Protein AF-T0L8B7-F1 (afdb_monomer_lite)

Sequence (339 aa):
MFRIKNLILMTSLSILINQSGLSQQNGLTEADLTSANMVYLDEIDEIYKAGKFEEAVEKCHILIKEHPNQEVYTLEWNSTLGMEALQRLFSMFRREIRISDQLENKAVQDQFINNIEQVLNETKAAILVVVATLEMGKIRLGQGNLQQAEKKFREIVENFPNASIPGWKDITCYSCDALDYLTEDFLIGGWSYDSAKTYLSQLVNNTSDTLLKHYAKFCLAQLLDYGPSSLEEVIQKYHEVKEFWFFSPKHNNWLTGREAVNRVLELEILFYRKEVKAKIRPQVSVVYTYPGKRPSFDFRQGESISILYSNKGKDGLVWFKAKGKDGKIGWILATDVEK

Foldseek 3Di:
DPPPVVPVLCVLVCVLVVVVDDDDDDDDDLVRLQVVLVVLLVVLVVCVVVVNLVVSLVSLLCCCQVWVADWHPDDPDIDTSNVSSLVVLVVSLVVVCVVVVNLQVPVSLVVSLVSLVVSLVRHPRPVSLLVSLLVNLVSCLSNLVNVSSLVSLVCCCVVPVSQCDFAADDPPDTTNVSVCCLQVVCFQSEHDLVVSLVVLVCCLVPDPDPQSNLVSLVSNLVSQVQAFHDLVVSLVSLVVRDWHWHQDVVVNGIDTNVVSVVVSVVSVVLQPDDWDKWFFAQVDQDQDDQNRHGRNDGDDHRFIWTFSDWDQGPVRFIWTFIATPVRTTGIDGPVRIGD

Structure (mmCIF, N/CA/C/O backbone):
data_AF-T0L8B7-F1
#
_entry.id   AF-T0L8B7-F1
#
loop_
_atom_site.group_PDB
_atom_site.id
_atom_site.type_symbol
_atom_site.label_atom_id
_atom_site.label_alt_id
_atom_site.label_comp_id
_atom_site.label_asym_id
_atom_site.label_entity_id
_atom_site.label_seq_id
_atom_site.pdbx_PDB_ins_code
_atom_site.Cartn_x
_atom_site.Cartn_y
_atom_site.Cartn_z
_atom_site.occupancy
_atom_site.B_iso_or_equiv
_atom_site.auth_seq_id
_atom_site.auth_comp_id
_atom_site.auth_asym_id
_atom_site.auth_atom_id
_atom_site.pdbx_PDB_model_num
ATOM 1 N N . MET A 1 1 ? -14.817 25.863 -18.098 1.00 28.67 1 MET A N 1
ATOM 2 C CA . MET A 1 1 ? -14.715 25.652 -16.634 1.00 28.67 1 MET A CA 1
ATOM 3 C C . MET A 1 1 ? -13.904 24.377 -16.314 1.00 28.67 1 MET A C 1
ATOM 5 O O . MET A 1 1 ? -14.327 23.573 -15.503 1.00 28.67 1 MET A O 1
ATOM 9 N N . PHE A 1 2 ? -12.735 24.183 -16.951 1.00 25.50 2 PHE A N 1
ATOM 10 C CA . PHE A 1 2 ? -11.950 22.926 -16.903 1.00 25.50 2 PHE A CA 1
ATOM 11 C C . PHE A 1 2 ? -10.471 23.117 -16.493 1.00 25.50 2 PHE A C 1
ATOM 13 O O . PHE A 1 2 ? -9.679 22.191 -16.589 1.00 25.50 2 PHE A O 1
ATOM 20 N N . ARG A 1 3 ? -10.070 24.310 -16.023 1.00 24.55 3 ARG A N 1
ATOM 21 C CA . ARG A 1 3 ? -8.646 24.664 -15.824 1.00 24.55 3 ARG A CA 1
ATOM 22 C C . ARG A 1 3 ? -8.100 24.539 -14.394 1.00 24.55 3 ARG A C 1
ATOM 24 O O . ARG A 1 3 ? -6.923 24.794 -14.196 1.00 24.55 3 ARG A O 1
ATOM 31 N N . ILE A 1 4 ? -8.902 24.131 -13.407 1.00 26.61 4 ILE A N 1
ATOM 32 C CA . ILE A 1 4 ? -8.462 24.113 -11.992 1.00 26.61 4 ILE A CA 1
ATOM 33 C C . ILE A 1 4 ? -8.129 22.694 -11.480 1.00 26.61 4 ILE A C 1
ATOM 35 O O . ILE A 1 4 ? -7.356 22.556 -10.541 1.00 26.61 4 ILE A O 1
ATOM 39 N N . LYS A 1 5 ? -8.602 21.618 -12.131 1.00 28.75 5 LYS A N 1
ATOM 40 C CA . LYS A 1 5 ? -8.338 20.236 -11.671 1.00 28.75 5 LYS A CA 1
ATOM 41 C C . LYS A 1 5 ? -6.951 19.678 -12.035 1.00 28.75 5 LYS A C 1
ATOM 43 O O . LYS A 1 5 ? -6.494 18.768 -11.358 1.00 28.75 5 LYS A O 1
ATOM 48 N N . ASN A 1 6 ? -6.254 20.259 -13.015 1.00 30.91 6 ASN A N 1
ATOM 49 C CA . ASN A 1 6 ? -4.902 19.819 -13.399 1.00 30.91 6 ASN A CA 1
ATOM 50 C C . ASN A 1 6 ? -3.777 20.504 -12.606 1.00 30.91 6 ASN A C 1
ATOM 52 O O . ASN A 1 6 ? -2.631 20.076 -12.686 1.00 30.91 6 ASN A O 1
ATOM 56 N N . LEU A 1 7 ? -4.081 21.546 -11.824 1.00 26.69 7 LEU A N 1
ATOM 57 C CA . LEU A 1 7 ? -3.048 22.335 -11.148 1.00 26.69 7 LEU A CA 1
ATOM 58 C C . LEU A 1 7 ? -2.417 21.589 -9.957 1.00 26.69 7 LEU A C 1
ATOM 60 O O . LEU A 1 7 ? -1.241 21.786 -9.680 1.00 26.69 7 LEU A O 1
ATOM 64 N N . ILE A 1 8 ? -3.171 20.697 -9.300 1.00 31.94 8 ILE A N 1
ATOM 65 C CA . ILE A 1 8 ? -2.692 19.933 -8.132 1.00 31.94 8 ILE A CA 1
ATOM 66 C C . ILE A 1 8 ? -1.898 18.682 -8.559 1.00 31.94 8 ILE A C 1
ATOM 68 O O . ILE A 1 8 ? -0.884 18.361 -7.944 1.00 31.94 8 ILE A O 1
ATOM 72 N N . LEU A 1 9 ? -2.289 18.024 -9.661 1.00 33.72 9 LEU A N 1
ATOM 73 C CA . LEU A 1 9 ? -1.506 16.927 -10.257 1.00 33.72 9 LEU A CA 1
ATOM 74 C C . LEU A 1 9 ? -0.137 17.413 -10.759 1.00 33.72 9 LEU A C 1
ATOM 76 O O . LEU A 1 9 ? 0.868 16.725 -10.601 1.00 33.72 9 LEU A O 1
ATOM 80 N N . MET A 1 10 ? -0.094 18.629 -11.311 1.00 31.36 10 MET A N 1
ATOM 81 C CA . MET A 1 10 ? 1.142 19.251 -11.778 1.00 31.36 10 MET A CA 1
ATOM 82 C C . MET A 1 10 ? 2.085 19.601 -10.630 1.00 31.36 10 MET A C 1
ATOM 84 O O . MET A 1 10 ? 3.289 19.500 -10.821 1.00 31.36 10 MET A O 1
ATOM 88 N N . THR A 1 11 ? 1.605 19.978 -9.441 1.00 35.12 11 THR A N 1
ATOM 89 C CA . THR A 1 11 ? 2.496 20.376 -8.335 1.00 35.12 11 THR A CA 1
ATOM 90 C C . THR A 1 11 ? 3.371 19.232 -7.818 1.00 35.12 11 THR A C 1
ATOM 92 O O . THR A 1 11 ? 4.551 19.454 -7.583 1.00 35.12 11 THR A O 1
ATOM 95 N N . SER A 1 12 ? 2.874 17.997 -7.724 1.00 37.97 12 SER A N 1
ATOM 96 C CA . SER A 1 12 ? 3.673 16.861 -7.228 1.00 37.97 12 SER A CA 1
ATOM 97 C C . SER A 1 12 ? 4.702 16.375 -8.258 1.00 37.97 12 SER A C 1
ATOM 99 O O . SER A 1 12 ? 5.854 16.117 -7.906 1.00 37.97 12 SER A O 1
ATOM 101 N N . LEU A 1 13 ? 4.308 16.327 -9.541 1.00 37.62 13 LEU A N 1
ATOM 102 C CA . LEU A 1 13 ? 5.191 15.998 -10.667 1.00 37.62 13 LEU A CA 1
ATOM 103 C C . LEU A 1 13 ? 6.262 17.081 -10.841 1.00 37.62 13 LEU A C 1
ATOM 105 O O . LEU A 1 13 ? 7.444 16.776 -10.911 1.00 37.62 13 LEU A O 1
ATOM 109 N N . SER A 1 14 ? 5.864 18.355 -10.833 1.00 39.00 14 SER A N 1
ATOM 110 C CA . SER A 1 14 ? 6.788 19.480 -10.996 1.00 39.00 14 SER A CA 1
ATOM 111 C C . SER A 1 14 ? 7.706 19.681 -9.797 1.00 39.00 14 SER A C 1
ATOM 113 O O . SER A 1 14 ? 8.811 20.151 -10.003 1.00 39.00 14 SER A O 1
ATOM 115 N N . ILE A 1 15 ? 7.344 19.298 -8.567 1.00 38.56 15 ILE A N 1
ATOM 116 C CA . ILE A 1 15 ? 8.274 19.352 -7.423 1.00 38.56 15 ILE A CA 1
ATOM 117 C C . ILE A 1 15 ? 9.373 18.280 -7.543 1.00 38.56 15 ILE A C 1
ATOM 119 O O . ILE A 1 15 ? 10.528 18.570 -7.235 1.00 38.56 15 ILE A O 1
ATOM 123 N N . LEU A 1 16 ? 9.055 17.080 -8.047 1.00 39.12 16 LEU A N 1
ATOM 124 C CA . LEU A 1 16 ? 10.042 16.024 -8.326 1.00 39.12 16 LEU A CA 1
ATOM 125 C C . LEU A 1 16 ? 10.856 16.295 -9.606 1.00 39.12 16 LEU A C 1
ATOM 127 O O . LEU A 1 16 ? 12.063 16.066 -9.625 1.00 39.12 16 LEU A O 1
ATOM 131 N N . ILE A 1 17 ? 10.230 16.848 -10.648 1.00 41.12 17 ILE A N 1
ATOM 132 C CA . ILE A 1 17 ? 10.874 17.202 -11.924 1.00 41.12 17 ILE A CA 1
ATOM 133 C C . ILE A 1 17 ? 11.731 18.475 -11.788 1.00 41.12 17 ILE A C 1
ATOM 135 O O . ILE A 1 17 ? 12.850 18.503 -12.304 1.00 41.12 17 ILE A O 1
ATOM 139 N N . ASN A 1 18 ? 11.302 19.497 -11.031 1.00 36.00 18 ASN A N 1
ATOM 140 C CA . ASN A 1 18 ? 12.066 20.746 -10.841 1.00 36.00 18 ASN A CA 1
ATOM 141 C C . ASN A 1 18 ? 13.362 20.563 -10.043 1.00 36.00 18 ASN A C 1
ATOM 143 O O . ASN A 1 18 ? 14.238 21.421 -10.125 1.00 36.00 18 ASN A O 1
ATOM 147 N N . GLN A 1 19 ? 13.538 19.457 -9.313 1.00 35.06 19 GLN A N 1
ATOM 148 C CA . GLN A 1 19 ? 14.839 19.123 -8.719 1.00 35.06 19 GLN A CA 1
ATOM 149 C C . GLN A 1 19 ? 15.861 18.613 -9.753 1.00 35.06 19 GLN A C 1
ATOM 151 O O . GLN A 1 19 ? 17.045 18.525 -9.439 1.00 35.06 19 GLN A O 1
ATOM 156 N N . SER A 1 20 ? 15.435 18.321 -10.988 1.00 39.38 20 SER A N 1
ATOM 157 C CA . SER A 1 20 ? 16.284 17.799 -12.073 1.00 39.38 20 SER A CA 1
ATOM 158 C C . SER A 1 20 ? 16.481 18.757 -13.256 1.00 39.38 20 SER A C 1
ATOM 160 O O . SER A 1 20 ? 17.057 18.361 -14.263 1.00 39.38 20 SER A O 1
ATOM 162 N N . GLY A 1 21 ? 16.037 20.010 -13.095 1.00 36.53 21 GLY A N 1
ATOM 163 C CA . GLY A 1 21 ? 16.271 21.177 -13.948 1.00 36.53 21 GLY A CA 1
ATOM 164 C C . GLY A 1 21 ? 16.646 20.914 -15.401 1.00 36.53 21 GLY A C 1
ATOM 165 O O . GLY A 1 21 ? 17.828 20.867 -15.696 1.00 36.53 21 GLY A O 1
ATOM 166 N N . LEU A 1 22 ? 15.670 20.882 -16.309 1.00 37.47 22 LEU A N 1
ATOM 167 C CA . LEU A 1 22 ? 15.900 21.039 -17.745 1.00 37.47 22 LEU A CA 1
ATOM 168 C C . LEU A 1 22 ? 14.626 21.586 -18.402 1.00 37.47 22 LEU A C 1
ATOM 170 O O . LEU A 1 22 ? 13.644 20.877 -18.577 1.00 37.47 22 LEU A O 1
ATOM 174 N N . SER A 1 23 ? 14.655 22.856 -18.797 1.00 35.38 23 SER A N 1
ATOM 175 C CA . SER A 1 23 ? 13.777 23.365 -19.848 1.00 35.38 23 SER A CA 1
ATOM 176 C C . SER A 1 23 ? 14.619 24.194 -20.801 1.00 35.38 23 SER A C 1
ATOM 178 O O . SER A 1 23 ? 15.418 25.009 -20.341 1.00 35.38 23 SER A O 1
ATOM 180 N N . GLN A 1 24 ? 14.338 24.024 -22.091 1.00 41.91 24 GLN A N 1
ATOM 181 C CA . GLN A 1 24 ? 14.907 24.688 -23.266 1.00 41.91 24 GLN A CA 1
ATOM 182 C C . GLN A 1 24 ? 16.075 23.952 -23.920 1.00 41.91 24 GLN A C 1
ATOM 184 O O . GLN A 1 24 ? 17.232 24.168 -23.578 1.00 41.91 24 GLN A O 1
ATOM 189 N N . GLN A 1 25 ? 15.765 23.207 -24.983 1.00 36.03 25 GLN A N 1
ATOM 190 C CA . GLN A 1 25 ? 16.606 23.227 -26.175 1.00 36.03 25 GLN A CA 1
ATOM 191 C C . GLN A 1 25 ? 15.788 22.976 -27.450 1.00 36.03 25 GLN A C 1
ATOM 193 O O . GLN A 1 25 ? 15.024 22.024 -27.541 1.00 36.03 25 GLN A O 1
ATOM 198 N N . ASN A 1 26 ? 16.033 23.854 -28.427 1.00 38.00 26 ASN A N 1
ATOM 199 C CA . ASN A 1 26 ? 15.869 23.673 -29.870 1.00 38.00 26 ASN A CA 1
ATOM 200 C C . ASN A 1 26 ? 14.450 23.479 -30.413 1.00 38.00 26 ASN A C 1
ATOM 202 O O . ASN A 1 26 ? 14.075 22.347 -30.655 1.00 38.00 26 ASN A O 1
ATOM 206 N N . GLY A 1 27 ? 13.741 24.585 -30.698 1.00 39.81 27 GLY A N 1
ATOM 207 C CA . GLY A 1 27 ? 12.888 24.848 -31.886 1.00 39.81 27 GLY A CA 1
ATOM 208 C C . GLY A 1 27 ? 11.942 23.785 -32.484 1.00 39.81 27 GLY A C 1
ATOM 209 O O . GLY A 1 27 ? 11.357 24.054 -33.529 1.00 39.81 27 GLY A O 1
ATOM 210 N N . LEU A 1 28 ? 11.800 22.615 -31.877 1.00 47.38 28 LEU A N 1
ATOM 211 C CA . LEU A 1 28 ? 10.967 21.491 -32.276 1.00 47.38 28 LEU A CA 1
ATOM 212 C C . LEU A 1 28 ? 9.604 21.645 -31.612 1.00 47.38 28 LEU A C 1
ATOM 214 O O . LEU A 1 28 ? 9.505 22.122 -30.478 1.00 47.38 28 LEU A O 1
ATOM 218 N N . THR A 1 29 ? 8.544 21.256 -32.315 1.00 54.16 29 THR A N 1
ATOM 219 C CA . THR A 1 29 ? 7.206 21.258 -31.722 1.00 54.16 29 THR A CA 1
ATOM 220 C C . THR A 1 29 ? 7.051 20.061 -30.776 1.00 54.16 29 THR A C 1
ATOM 222 O O . THR A 1 29 ? 7.728 19.044 -30.927 1.00 54.16 29 THR A O 1
ATOM 225 N N . GLU A 1 30 ? 6.143 20.145 -29.798 1.00 54.12 30 GLU A N 1
ATOM 226 C CA . GLU A 1 30 ? 5.822 19.023 -28.890 1.00 54.12 30 GLU A CA 1
ATOM 227 C C . GLU A 1 30 ? 5.446 17.739 -29.663 1.00 54.12 30 GLU A C 1
ATOM 229 O O . GLU A 1 30 ? 5.772 16.629 -29.238 1.00 54.12 30 GLU A O 1
ATOM 234 N N . ALA A 1 31 ? 4.829 17.879 -30.842 1.00 55.06 31 ALA A N 1
ATOM 235 C CA . ALA A 1 31 ? 4.475 16.768 -31.726 1.00 55.06 31 ALA A CA 1
ATOM 236 C C . ALA A 1 31 ? 5.700 16.086 -32.371 1.00 55.06 31 ALA A C 1
ATOM 238 O O . ALA A 1 31 ? 5.694 14.864 -32.554 1.00 55.06 31 ALA A O 1
ATOM 239 N N . ASP A 1 32 ? 6.760 16.846 -32.665 1.00 54.72 32 ASP A N 1
ATOM 240 C CA . ASP A 1 32 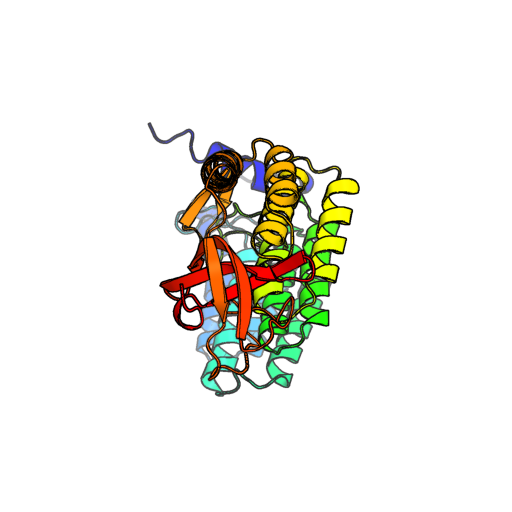? 8.003 16.323 -33.248 1.00 54.72 32 ASP A CA 1
ATOM 241 C C . ASP A 1 32 ? 8.793 15.505 -32.216 1.00 54.72 32 ASP A C 1
ATOM 243 O O . ASP A 1 32 ? 9.255 14.402 -32.510 1.00 54.72 32 ASP A O 1
ATOM 247 N N . LEU A 1 33 ? 8.882 16.006 -30.977 1.00 55.94 33 LEU A N 1
ATOM 248 C CA . LEU A 1 33 ? 9.520 15.299 -29.858 1.00 55.94 33 LEU A CA 1
ATOM 249 C C . LEU A 1 33 ? 8.764 14.014 -29.492 1.00 55.94 33 LEU A C 1
ATOM 251 O O . LEU A 1 33 ? 9.374 12.985 -29.215 1.00 55.94 33 LEU A O 1
ATOM 255 N N . THR A 1 34 ? 7.434 14.050 -29.553 1.00 59.88 34 THR A N 1
ATOM 256 C CA . THR A 1 34 ? 6.578 12.885 -29.285 1.00 59.88 34 THR A CA 1
ATOM 257 C C . THR A 1 34 ? 6.764 11.788 -30.321 1.00 59.88 34 THR A C 1
ATOM 259 O O . THR A 1 34 ? 6.960 10.628 -29.965 1.00 59.88 34 THR A O 1
ATOM 262 N N . SER A 1 35 ? 6.732 12.152 -31.604 1.00 62.00 35 SER A N 1
ATOM 263 C CA . SER A 1 35 ? 6.862 11.188 -32.699 1.00 62.00 35 SER A CA 1
ATOM 264 C C . SER A 1 35 ? 8.245 10.535 -32.707 1.00 62.00 35 SER A C 1
ATOM 266 O O . SER A 1 35 ? 8.349 9.336 -32.940 1.00 62.00 35 SER A O 1
ATOM 268 N N . ALA A 1 36 ? 9.300 11.292 -32.386 1.00 63.91 36 ALA A N 1
ATOM 269 C CA . ALA A 1 36 ? 10.658 10.762 -32.276 1.00 63.91 36 ALA A CA 1
ATOM 270 C C . ALA A 1 36 ? 10.833 9.810 -31.078 1.00 63.91 36 ALA A C 1
ATOM 272 O O . ALA A 1 36 ? 11.513 8.793 -31.195 1.00 63.91 36 ALA A O 1
ATOM 273 N N . ASN A 1 37 ? 10.195 10.107 -29.943 1.00 71.62 37 ASN A N 1
ATOM 274 C CA . ASN A 1 37 ? 10.300 9.291 -28.731 1.00 71.62 37 ASN A CA 1
ATOM 275 C C . ASN A 1 37 ? 9.515 7.973 -28.833 1.00 71.62 37 ASN A C 1
ATOM 277 O O . ASN A 1 37 ? 9.935 6.966 -28.265 1.00 71.62 37 ASN A O 1
ATOM 281 N N . MET A 1 38 ? 8.413 7.959 -29.589 1.00 75.50 38 MET A N 1
ATOM 282 C CA . MET A 1 38 ? 7.601 6.757 -29.807 1.00 75.50 38 MET A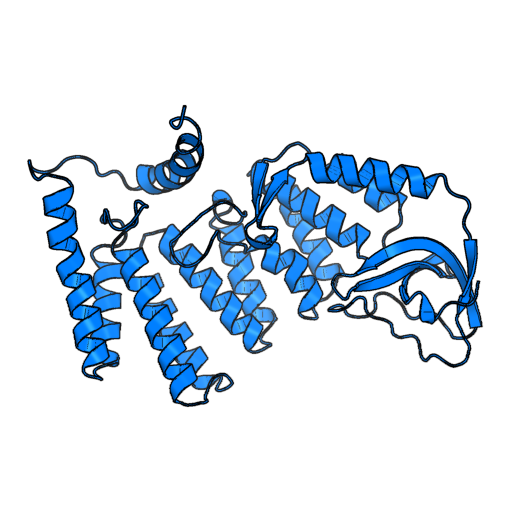 CA 1
ATOM 283 C C . MET A 1 38 ? 8.324 5.662 -30.589 1.00 75.50 38 MET A C 1
ATOM 285 O O . MET A 1 38 ? 8.084 4.489 -30.322 1.00 75.50 38 MET A O 1
ATOM 289 N N . VAL A 1 39 ? 9.264 6.021 -31.470 1.00 81.94 39 VAL A N 1
ATOM 290 C CA . VAL A 1 39 ? 10.045 5.047 -32.252 1.00 81.94 39 VAL A CA 1
ATOM 291 C C . VAL A 1 39 ? 10.768 4.051 -31.344 1.00 81.94 39 VAL A C 1
ATOM 293 O O . VAL A 1 39 ? 10.761 2.857 -31.625 1.00 81.94 39 VAL A O 1
ATOM 296 N N . TYR A 1 40 ? 11.338 4.515 -30.227 1.00 84.38 40 TYR A N 1
ATOM 297 C CA . TYR A 1 40 ? 12.026 3.636 -29.280 1.00 84.38 40 TYR A CA 1
ATOM 298 C C . TYR A 1 40 ? 11.084 2.628 -28.613 1.00 84.38 40 TYR A C 1
ATOM 300 O O . TYR A 1 40 ? 11.459 1.486 -28.359 1.00 84.38 40 TYR A O 1
ATOM 308 N N . LEU A 1 41 ? 9.862 3.060 -28.298 1.00 86.56 41 LEU A N 1
ATOM 309 C CA . LEU A 1 41 ? 8.865 2.227 -27.633 1.00 86.56 41 LEU A CA 1
ATOM 310 C C . LEU A 1 41 ? 8.248 1.214 -28.605 1.00 86.56 41 LEU A C 1
ATOM 312 O O . LEU A 1 41 ? 8.073 0.052 -28.240 1.00 86.56 41 LEU A O 1
ATOM 316 N N . ASP A 1 42 ? 7.983 1.637 -29.842 1.00 87.62 42 ASP A N 1
ATOM 317 C CA . ASP A 1 42 ? 7.496 0.766 -30.910 1.00 87.62 42 ASP A CA 1
ATOM 318 C C . ASP A 1 42 ? 8.537 -0.307 -31.264 1.00 87.62 42 ASP A C 1
ATOM 320 O O . ASP A 1 42 ? 8.183 -1.477 -31.404 1.00 87.62 42 ASP A O 1
ATOM 324 N N . GLU A 1 43 ? 9.827 0.054 -31.312 1.00 91.75 43 GLU A N 1
ATOM 325 C CA . GLU A 1 43 ? 10.929 -0.895 -31.524 1.00 91.75 43 GLU A CA 1
ATOM 326 C C . GLU A 1 43 ? 10.942 -1.993 -30.445 1.00 91.75 43 GLU A C 1
ATOM 328 O O . GLU A 1 43 ? 11.021 -3.180 -30.768 1.00 91.75 43 GLU A O 1
ATOM 333 N N . ILE A 1 44 ? 10.804 -1.625 -29.165 1.00 92.25 44 ILE A N 1
ATOM 334 C CA . ILE A 1 44 ? 10.711 -2.592 -28.055 1.00 92.25 44 ILE A CA 1
ATOM 335 C C . ILE A 1 44 ? 9.527 -3.541 -28.263 1.00 92.25 44 ILE A C 1
ATOM 337 O O . ILE A 1 44 ? 9.672 -4.762 -28.135 1.00 92.25 44 ILE A O 1
ATOM 341 N N . ASP A 1 45 ? 8.358 -2.991 -28.597 1.00 90.62 45 ASP A N 1
ATOM 342 C CA . ASP A 1 45 ? 7.136 -3.771 -28.782 1.00 90.62 45 ASP A CA 1
ATOM 343 C C . ASP A 1 45 ? 7.247 -4.725 -29.991 1.00 90.62 45 ASP A C 1
ATOM 345 O O . ASP A 1 45 ? 6.717 -5.840 -29.948 1.00 90.62 45 ASP A O 1
ATOM 349 N N . GLU A 1 46 ? 7.946 -4.334 -31.060 1.00 94.38 46 GLU A N 1
ATOM 350 C CA . GLU A 1 46 ? 8.237 -5.182 -32.224 1.00 94.38 46 GLU A CA 1
ATOM 351 C C . GLU A 1 46 ? 9.232 -6.305 -31.908 1.00 94.38 46 GLU A C 1
ATOM 353 O O . GLU A 1 46 ? 8.962 -7.466 -32.236 1.00 94.38 46 GLU A O 1
ATOM 358 N N . ILE A 1 47 ? 10.337 -5.995 -31.220 1.00 93.44 47 ILE A N 1
ATOM 359 C CA . ILE A 1 47 ? 11.334 -6.983 -30.777 1.00 93.44 47 ILE A CA 1
ATOM 360 C C . ILE A 1 47 ? 10.667 -8.040 -29.887 1.00 93.44 47 ILE A C 1
ATOM 362 O O . ILE A 1 47 ? 10.849 -9.245 -30.098 1.00 93.44 47 ILE A O 1
ATOM 366 N N . TYR A 1 48 ? 9.829 -7.608 -28.940 1.00 92.00 48 TYR A N 1
ATOM 367 C CA . TYR A 1 48 ? 9.105 -8.528 -28.069 1.00 92.00 48 TYR A CA 1
ATOM 368 C C . TYR A 1 48 ? 8.108 -9.400 -28.846 1.00 92.00 48 TYR A C 1
ATOM 370 O O . TYR A 1 48 ? 8.073 -10.618 -28.659 1.00 92.00 48 TYR A O 1
ATOM 378 N N . LYS A 1 49 ? 7.332 -8.823 -29.778 1.00 91.94 49 LYS A N 1
ATOM 379 C CA . LYS A 1 49 ? 6.410 -9.586 -30.647 1.00 91.94 49 LYS A CA 1
ATOM 380 C C . LYS A 1 49 ? 7.131 -10.613 -31.522 1.00 91.94 49 LYS A C 1
ATOM 382 O O . LYS A 1 49 ? 6.536 -11.640 -31.845 1.00 91.94 49 LYS A O 1
ATOM 387 N N . ALA A 1 50 ? 8.390 -10.365 -31.877 1.00 93.75 50 ALA A N 1
ATOM 388 C CA . ALA A 1 50 ? 9.237 -11.312 -32.598 1.00 93.75 50 ALA A CA 1
ATOM 389 C C . ALA A 1 50 ? 9.765 -12.469 -31.720 1.00 93.75 50 ALA A C 1
ATOM 391 O O . ALA A 1 50 ? 10.491 -13.327 -32.220 1.00 93.75 50 ALA A O 1
ATOM 392 N N . GLY A 1 51 ? 9.408 -12.517 -30.430 1.00 88.31 51 GLY A N 1
ATOM 393 C CA . GLY A 1 51 ? 9.815 -13.569 -29.494 1.00 88.31 51 GLY A CA 1
ATOM 394 C C . GLY A 1 51 ? 11.213 -13.375 -28.908 1.00 88.31 51 GLY A C 1
ATOM 395 O O . GLY A 1 51 ? 11.757 -14.303 -28.315 1.00 88.31 51 GLY A O 1
ATOM 396 N N . LYS A 1 52 ? 11.807 -12.189 -29.071 1.00 90.56 52 LYS A N 1
ATOM 397 C CA . LYS A 1 52 ? 13.145 -11.871 -28.568 1.00 90.56 52 LYS A CA 1
ATOM 398 C C . LYS A 1 52 ? 13.067 -11.151 -27.222 1.00 90.56 52 LYS A C 1
ATOM 400 O O . LYS A 1 52 ? 13.286 -9.945 -27.125 1.00 90.56 52 LYS A O 1
ATOM 405 N N . PHE A 1 53 ? 12.695 -11.892 -26.186 1.00 87.31 53 PHE A N 1
ATOM 406 C CA . PHE A 1 53 ? 12.403 -11.326 -24.870 1.00 87.31 53 PHE A CA 1
ATOM 407 C C . PHE A 1 53 ? 13.607 -10.611 -24.240 1.00 87.31 53 PHE A C 1
ATOM 409 O O . PHE A 1 53 ? 13.479 -9.471 -23.801 1.00 87.31 53 PHE A O 1
ATOM 416 N N . GLU A 1 54 ? 14.782 -11.237 -24.241 1.00 87.75 54 GLU A N 1
ATOM 417 C CA . GLU A 1 54 ? 15.992 -10.683 -23.627 1.00 87.75 54 GLU A CA 1
ATOM 418 C C . GLU A 1 54 ? 16.441 -9.384 -24.310 1.00 87.75 54 GLU A C 1
ATOM 420 O O . GLU A 1 54 ? 16.823 -8.433 -23.632 1.00 87.75 54 GLU A O 1
ATOM 425 N N . GLU A 1 55 ? 16.322 -9.314 -25.641 1.00 92.25 55 GLU A N 1
ATOM 426 C CA . GLU A 1 55 ? 16.644 -8.116 -26.430 1.00 92.25 55 GLU A CA 1
ATOM 427 C C . GLU A 1 55 ? 15.676 -6.962 -26.104 1.00 92.25 55 GLU A C 1
ATOM 429 O O . GLU A 1 55 ? 16.098 -5.819 -25.921 1.00 92.25 55 GLU A O 1
ATOM 434 N N . ALA A 1 56 ? 14.378 -7.254 -25.953 1.00 91.81 56 ALA A N 1
ATOM 435 C CA . ALA A 1 56 ? 13.383 -6.254 -25.563 1.00 91.81 56 ALA A CA 1
ATOM 436 C C . ALA A 1 56 ? 13.613 -5.734 -24.129 1.00 91.81 56 ALA A C 1
ATOM 438 O O . ALA A 1 56 ? 13.501 -4.533 -23.875 1.00 91.81 56 ALA A O 1
ATOM 439 N N . VAL A 1 57 ? 13.978 -6.622 -23.197 1.00 89.12 57 VAL A N 1
ATOM 440 C CA . VAL A 1 57 ? 14.348 -6.265 -21.816 1.00 89.12 57 VAL A CA 1
ATOM 441 C C . VAL A 1 57 ? 15.570 -5.343 -21.796 1.00 89.12 57 VAL A C 1
ATOM 443 O O . VAL A 1 57 ? 15.543 -4.308 -21.128 1.00 89.12 57 VAL A O 1
ATOM 446 N N . GLU A 1 58 ? 16.617 -5.667 -22.557 1.00 90.44 58 GLU A N 1
ATOM 447 C CA . GLU A 1 58 ? 17.824 -4.840 -22.653 1.00 90.44 58 GLU A CA 1
ATOM 448 C C . GLU A 1 58 ? 17.512 -3.436 -23.194 1.00 90.44 58 GLU A C 1
ATOM 450 O O . GLU A 1 58 ? 17.969 -2.435 -22.639 1.00 90.44 58 GLU A O 1
ATOM 455 N N . LYS A 1 59 ? 16.654 -3.332 -24.213 1.00 91.81 59 LYS A N 1
ATOM 456 C CA . LYS A 1 59 ? 16.206 -2.040 -24.756 1.00 91.81 59 LYS A CA 1
ATOM 457 C C . LYS A 1 59 ? 15.435 -1.205 -23.729 1.00 91.81 59 LYS A C 1
ATOM 459 O O . LYS A 1 59 ? 15.688 -0.005 -23.610 1.00 91.81 59 LYS A O 1
ATOM 464 N N . CYS A 1 60 ? 14.559 -1.826 -22.935 1.00 90.62 60 CYS A N 1
ATOM 465 C CA . CYS A 1 60 ? 13.921 -1.157 -21.798 1.00 90.62 60 CYS A CA 1
ATOM 466 C C . CYS A 1 60 ? 14.962 -0.621 -20.801 1.00 90.62 60 CYS A C 1
ATOM 468 O O . CYS A 1 60 ? 14.847 0.521 -20.355 1.00 90.62 60 CYS A O 1
ATOM 470 N N . HIS A 1 61 ? 15.983 -1.416 -20.463 1.00 89.06 61 HIS A N 1
ATOM 471 C CA . HIS A 1 61 ? 17.037 -1.000 -19.531 1.00 89.06 61 HIS A CA 1
ATOM 472 C C . HIS A 1 61 ? 17.795 0.231 -20.046 1.00 89.06 61 HIS A C 1
ATOM 474 O O . HIS A 1 61 ? 18.012 1.178 -19.288 1.00 89.06 61 HIS A O 1
ATOM 480 N N . ILE A 1 62 ? 18.143 0.248 -21.337 1.00 89.06 62 ILE A N 1
ATOM 481 C CA . ILE A 1 62 ? 18.817 1.381 -21.985 1.00 89.06 62 ILE A CA 1
ATOM 482 C C . ILE A 1 62 ? 17.963 2.649 -21.873 1.00 89.06 62 ILE A C 1
ATOM 484 O O . ILE A 1 62 ? 18.456 3.670 -21.396 1.00 89.06 62 ILE A O 1
ATOM 488 N N . LEU A 1 63 ? 16.669 2.589 -22.209 1.00 88.56 63 LEU A N 1
ATOM 489 C CA . LEU A 1 63 ? 15.790 3.763 -22.123 1.00 88.56 63 LEU A CA 1
ATOM 490 C C . LEU A 1 63 ? 15.631 4.294 -20.696 1.00 88.56 63 LEU A C 1
ATOM 492 O O . LEU A 1 63 ? 15.629 5.507 -20.488 1.00 88.56 63 LEU A O 1
ATOM 496 N N . ILE A 1 64 ? 15.525 3.411 -19.702 1.00 87.75 64 ILE A N 1
ATOM 497 C CA . ILE A 1 64 ? 15.409 3.815 -18.293 1.00 87.75 64 ILE A CA 1
ATOM 498 C C . ILE A 1 64 ? 16.692 4.495 -17.802 1.00 87.75 64 ILE A C 1
ATOM 500 O O . ILE A 1 64 ? 16.634 5.431 -17.002 1.00 87.75 64 ILE A O 1
ATOM 504 N N . LYS A 1 65 ? 17.850 4.034 -18.274 1.00 86.44 65 LYS A N 1
ATOM 505 C CA . LYS A 1 65 ? 19.156 4.579 -17.904 1.00 86.44 65 LYS A CA 1
ATOM 506 C C . LYS A 1 65 ? 19.448 5.910 -18.591 1.00 86.44 65 LYS A C 1
ATOM 508 O O . LYS A 1 65 ? 19.871 6.859 -17.935 1.00 86.44 65 LYS A O 1
ATOM 513 N N . GLU A 1 66 ? 19.249 5.970 -19.901 1.00 86.06 66 GLU A N 1
ATOM 514 C CA . GLU A 1 66 ? 19.674 7.098 -20.734 1.00 86.06 66 GLU A CA 1
ATOM 515 C C . GLU A 1 66 ? 18.620 8.208 -20.795 1.00 86.06 66 GLU A C 1
ATOM 517 O O . GLU A 1 66 ? 18.968 9.388 -20.848 1.00 86.06 66 GLU A O 1
ATOM 522 N N . HIS A 1 67 ? 17.334 7.851 -20.699 1.00 85.69 67 HIS A N 1
ATOM 523 C CA . HIS A 1 67 ? 16.208 8.770 -20.877 1.00 85.69 67 HIS A CA 1
ATOM 524 C C . HIS A 1 67 ? 15.168 8.726 -19.733 1.00 85.69 67 HIS A C 1
ATOM 526 O O . HIS A 1 67 ? 13.960 8.776 -19.992 1.00 85.69 67 HIS A O 1
ATOM 532 N N . PRO A 1 68 ? 15.575 8.695 -18.446 1.00 79.50 68 PRO A N 1
ATOM 533 C CA . PRO A 1 68 ? 14.652 8.452 -17.333 1.00 79.50 68 PRO A CA 1
ATOM 534 C C . PRO A 1 68 ? 13.549 9.514 -17.180 1.00 79.50 68 PRO A C 1
ATOM 536 O O . PRO A 1 68 ? 12.424 9.195 -16.792 1.00 79.50 68 PRO A O 1
ATOM 539 N N . ASN A 1 69 ? 13.867 10.772 -17.503 1.00 77.00 69 ASN A N 1
ATOM 540 C CA . ASN A 1 69 ? 12.983 11.931 -17.336 1.00 77.00 69 ASN A CA 1
ATOM 541 C C . ASN A 1 69 ? 12.584 12.581 -18.670 1.00 77.00 69 ASN A C 1
ATOM 543 O O . ASN A 1 69 ? 11.980 13.649 -18.665 1.00 77.00 69 ASN A O 1
ATOM 547 N N . GLN A 1 70 ? 12.954 11.986 -19.808 1.00 80.06 70 GLN A N 1
ATOM 548 C CA . GLN A 1 70 ? 12.626 12.557 -21.112 1.00 80.06 70 GLN A CA 1
ATOM 549 C C . GLN A 1 70 ? 11.121 12.477 -21.337 1.00 80.06 70 GLN A C 1
ATOM 551 O O . GLN A 1 70 ? 10.555 11.386 -21.322 1.00 80.06 70 GLN A O 1
ATOM 556 N N . GLU A 1 71 ? 10.483 13.628 -21.519 1.00 74.00 71 GLU A N 1
ATOM 557 C CA . GLU A 1 71 ? 9.032 13.713 -21.649 1.00 74.00 71 GLU A CA 1
ATOM 558 C C . GLU A 1 71 ? 8.533 13.023 -22.921 1.00 74.00 71 GLU A C 1
ATOM 560 O O . GLU A 1 71 ? 9.127 13.114 -24.000 1.00 74.00 71 GLU A O 1
ATOM 565 N N . VAL A 1 72 ? 7.400 12.345 -22.784 1.00 67.12 72 VAL A N 1
ATOM 566 C CA . VAL A 1 72 ? 6.647 11.744 -23.881 1.00 67.12 72 VAL A CA 1
ATOM 567 C C . VAL A 1 72 ? 5.223 12.262 -23.778 1.00 67.12 72 VAL A C 1
ATOM 569 O O . VAL A 1 72 ? 4.538 12.004 -22.787 1.00 67.12 72 VAL A O 1
ATOM 572 N N . TYR A 1 73 ? 4.765 12.977 -24.803 1.00 60.25 73 TYR A N 1
ATOM 573 C CA . TYR A 1 73 ? 3.390 13.467 -24.859 1.00 60.25 73 TYR A CA 1
ATOM 574 C C . TYR A 1 73 ? 2.518 12.464 -25.611 1.00 60.25 73 TYR A C 1
ATOM 576 O O . TYR A 1 73 ? 2.155 12.672 -26.764 1.00 60.25 73 TYR A O 1
ATOM 584 N N . THR A 1 74 ? 2.186 11.342 -24.979 1.00 52.38 74 THR A N 1
ATOM 585 C CA . THR A 1 74 ? 1.218 10.390 -25.550 1.00 52.38 74 THR A CA 1
ATOM 586 C C . THR A 1 74 ? -0.088 10.390 -24.760 1.00 52.38 74 THR A C 1
ATOM 588 O O . THR A 1 74 ? -0.141 10.878 -23.639 1.00 52.38 74 THR A O 1
ATOM 591 N N . LEU A 1 75 ? -1.161 9.930 -25.419 1.00 43.81 75 LEU A N 1
ATOM 592 C CA . LEU A 1 75 ? -2.523 9.674 -24.915 1.00 43.81 75 LEU A CA 1
ATOM 593 C C . LEU A 1 75 ? -2.862 10.269 -23.530 1.00 43.81 75 LEU A C 1
ATOM 595 O O . LEU A 1 75 ? -2.546 9.699 -22.494 1.00 43.81 75 LEU A O 1
ATOM 599 N N . GLU A 1 76 ? -3.600 11.383 -23.537 1.00 43.19 76 GLU A N 1
ATOM 600 C CA . GLU A 1 76 ? -4.234 12.053 -22.384 1.00 43.19 76 GLU A CA 1
ATOM 601 C C . GLU A 1 76 ? -3.326 12.526 -21.217 1.00 43.19 76 GLU A C 1
ATOM 603 O O . GLU A 1 76 ? -3.805 13.339 -20.420 1.00 43.19 76 GLU A O 1
ATOM 608 N N . TRP A 1 77 ? -2.050 12.115 -21.108 1.00 54.09 77 TRP A N 1
ATOM 609 C CA . TRP A 1 77 ? -1.214 12.352 -19.915 1.00 54.09 77 TRP A CA 1
ATOM 610 C C . TRP A 1 77 ? 0.271 12.605 -20.244 1.00 54.09 77 TRP A C 1
ATOM 612 O O . TRP A 1 77 ? 0.864 11.926 -21.072 1.00 54.09 77 TRP A O 1
ATOM 622 N N . ASN A 1 78 ? 0.909 13.548 -19.541 1.00 57.94 78 ASN A N 1
ATOM 623 C CA . ASN A 1 78 ? 2.361 13.752 -19.628 1.00 57.94 78 ASN A CA 1
ATOM 624 C C . ASN A 1 78 ? 3.083 12.610 -18.878 1.00 57.94 78 ASN A C 1
ATOM 626 O O . ASN A 1 78 ? 2.919 12.491 -17.662 1.00 57.94 78 ASN A O 1
ATOM 630 N N . SER A 1 79 ? 3.864 11.789 -19.590 1.00 69.94 79 SER A N 1
ATOM 631 C CA . SER A 1 79 ? 4.666 10.665 -19.059 1.00 69.94 79 SER A CA 1
ATOM 632 C C . SER A 1 79 ? 6.155 10.856 -19.403 1.00 69.94 79 SER A C 1
ATOM 634 O O . SER A 1 79 ? 6.517 11.814 -20.091 1.00 69.94 79 SER A O 1
ATOM 636 N N . THR A 1 80 ? 7.040 9.970 -18.934 1.00 78.25 80 THR A N 1
ATOM 637 C CA . THR A 1 80 ? 8.468 9.963 -19.313 1.00 78.25 80 THR A CA 1
ATOM 638 C C . THR A 1 80 ? 8.848 8.663 -20.016 1.00 78.25 80 THR A C 1
ATOM 640 O O . THR A 1 80 ? 8.288 7.610 -19.717 1.00 78.25 80 THR A O 1
ATOM 643 N N . LEU A 1 81 ? 9.839 8.706 -20.914 1.00 80.12 81 LEU A N 1
ATOM 644 C CA . LEU A 1 81 ? 10.347 7.521 -21.619 1.00 80.12 81 LEU A CA 1
ATOM 645 C C . LEU A 1 81 ? 10.768 6.416 -20.646 1.00 80.12 81 LEU A C 1
ATOM 647 O O . LEU A 1 81 ? 10.433 5.254 -20.857 1.00 80.12 81 LEU A O 1
ATOM 651 N N . GLY A 1 82 ? 11.448 6.775 -19.554 1.00 82.81 82 GLY A N 1
ATOM 652 C CA . GLY A 1 82 ? 11.802 5.821 -18.507 1.00 82.81 82 GLY A CA 1
ATOM 653 C C . GLY A 1 82 ? 10.586 5.139 -17.871 1.00 82.81 82 GLY A C 1
ATOM 654 O O . GLY A 1 82 ? 10.632 3.939 -17.615 1.00 82.81 82 GLY A O 1
ATOM 655 N N . MET A 1 83 ? 9.482 5.864 -17.654 1.00 81.31 83 MET A N 1
ATOM 656 C CA . MET A 1 83 ? 8.256 5.283 -17.096 1.00 81.31 83 MET A CA 1
ATOM 657 C C . MET A 1 83 ? 7.589 4.326 -18.088 1.00 81.31 83 MET A C 1
ATOM 659 O O . MET A 1 83 ? 7.233 3.205 -17.728 1.00 81.31 83 MET A O 1
ATOM 663 N N . GLU A 1 84 ? 7.487 4.734 -19.352 1.00 82.94 84 GLU A N 1
ATOM 664 C CA . GLU A 1 84 ? 6.932 3.913 -20.435 1.00 82.94 84 GLU A CA 1
ATOM 665 C C . GLU A 1 84 ? 7.735 2.623 -20.663 1.00 82.94 84 GLU A C 1
ATOM 667 O O . GLU A 1 84 ? 7.169 1.546 -20.884 1.00 82.94 84 GLU A O 1
ATOM 672 N N . ALA A 1 85 ? 9.064 2.716 -20.578 1.00 87.50 85 ALA A N 1
ATOM 673 C CA . ALA A 1 85 ? 9.966 1.575 -20.673 1.00 87.50 85 ALA A CA 1
ATOM 674 C C . ALA A 1 85 ? 9.827 0.636 -19.463 1.00 87.50 85 ALA A C 1
ATOM 676 O O . ALA A 1 85 ? 9.768 -0.583 -19.637 1.00 87.50 85 ALA A O 1
ATOM 677 N N . LEU A 1 86 ? 9.716 1.184 -18.246 1.00 85.00 86 LEU A N 1
ATOM 678 C CA . LEU A 1 86 ? 9.510 0.410 -17.018 1.00 85.00 86 LEU A CA 1
ATOM 679 C C . LEU A 1 86 ? 8.173 -0.348 -17.039 1.00 85.00 86 LEU A C 1
ATOM 681 O O . LEU A 1 86 ? 8.107 -1.518 -16.660 1.00 85.00 86 LEU A O 1
ATOM 685 N N . GLN A 1 87 ? 7.107 0.276 -17.536 1.00 82.25 87 GLN A N 1
ATOM 686 C CA . GLN A 1 87 ? 5.803 -0.375 -17.666 1.00 82.25 87 GLN A CA 1
ATOM 687 C C . GLN A 1 87 ? 5.811 -1.510 -18.692 1.00 82.25 87 GLN A C 1
ATOM 689 O O . GLN A 1 87 ? 5.231 -2.571 -18.438 1.00 82.25 87 GLN A O 1
ATOM 694 N N . ARG A 1 88 ? 6.495 -1.331 -19.830 1.00 86.94 88 ARG A N 1
ATOM 695 C CA . ARG A 1 88 ? 6.700 -2.410 -20.810 1.00 86.94 88 ARG A CA 1
ATOM 696 C C . ARG A 1 88 ? 7.458 -3.572 -20.197 1.00 86.94 88 ARG A C 1
ATOM 698 O O . ARG A 1 88 ? 6.999 -4.705 -20.321 1.00 86.94 88 ARG A O 1
ATOM 705 N N . LEU A 1 89 ? 8.532 -3.289 -19.458 1.00 86.88 89 LEU A N 1
ATOM 706 C CA . LEU A 1 89 ? 9.276 -4.297 -18.706 1.00 86.88 89 LEU A CA 1
ATOM 707 C C . LEU A 1 89 ? 8.317 -5.120 -17.831 1.00 86.88 89 LEU A C 1
ATOM 709 O O . LEU A 1 89 ? 8.230 -6.338 -17.978 1.00 86.88 89 LEU A O 1
ATOM 713 N N . PHE A 1 90 ? 7.500 -4.463 -17.004 1.00 83.62 90 PHE A N 1
ATOM 714 C CA . PHE A 1 90 ? 6.524 -5.149 -16.151 1.00 83.62 90 PHE A CA 1
ATOM 715 C C . PHE A 1 90 ? 5.490 -5.964 -16.930 1.00 83.62 90 PHE A C 1
ATOM 717 O O . PHE A 1 90 ? 5.156 -7.081 -16.528 1.00 83.62 90 PHE A O 1
ATOM 724 N N . SER A 1 91 ? 4.977 -5.423 -18.034 1.00 83.88 91 SER A N 1
ATOM 725 C CA . SER A 1 91 ? 3.998 -6.094 -18.889 1.00 83.88 91 SER A CA 1
ATOM 726 C C . SER A 1 91 ? 4.565 -7.376 -19.501 1.00 83.88 91 SER A C 1
ATOM 728 O O . SER A 1 91 ? 3.928 -8.430 -19.415 1.00 83.88 91 SER A O 1
ATOM 730 N N . MET A 1 92 ? 5.786 -7.312 -20.044 1.00 85.81 92 MET A N 1
ATOM 731 C CA . MET A 1 92 ? 6.461 -8.465 -20.636 1.00 85.81 92 MET A CA 1
ATOM 732 C C . MET A 1 92 ? 6.695 -9.555 -19.584 1.00 85.81 92 MET A C 1
ATOM 734 O O . MET A 1 92 ? 6.263 -10.687 -19.779 1.00 85.81 92 MET A O 1
ATOM 738 N N . PHE A 1 93 ? 7.252 -9.218 -18.415 1.00 79.88 93 PHE A N 1
ATOM 739 C CA . PHE A 1 93 ? 7.469 -10.206 -17.350 1.00 79.88 93 PHE A CA 1
ATOM 740 C C . PHE A 1 93 ? 6.168 -10.840 -16.846 1.00 79.88 93 PHE A C 1
ATOM 742 O O . PHE A 1 93 ? 6.095 -12.059 -16.702 1.00 79.88 93 PHE A O 1
ATOM 749 N N . ARG A 1 94 ? 5.104 -10.053 -16.621 1.00 77.62 94 ARG A N 1
ATOM 750 C CA . ARG A 1 94 ? 3.791 -10.601 -16.226 1.00 77.62 94 ARG A CA 1
ATOM 751 C C . ARG A 1 94 ? 3.240 -11.561 -17.281 1.00 77.62 94 ARG A C 1
ATOM 753 O O . ARG A 1 94 ? 2.609 -12.559 -16.929 1.00 77.62 94 ARG A O 1
ATOM 760 N N . ARG A 1 95 ? 3.465 -11.270 -18.564 1.00 80.31 95 ARG A N 1
ATOM 761 C CA . ARG A 1 95 ? 3.037 -12.121 -19.675 1.00 80.31 95 ARG A CA 1
ATOM 762 C C . ARG A 1 95 ? 3.848 -13.412 -19.751 1.00 80.31 95 ARG A C 1
ATOM 764 O O . ARG A 1 95 ? 3.226 -14.465 -19.851 1.00 80.31 95 ARG A O 1
ATOM 771 N N . GLU A 1 96 ? 5.169 -13.358 -19.614 1.00 76.31 96 GLU A N 1
ATOM 772 C CA . GLU A 1 96 ? 6.018 -14.559 -19.583 1.00 76.31 96 GLU A CA 1
ATOM 773 C C . GLU A 1 96 ? 5.672 -15.477 -18.403 1.00 76.31 96 GLU A C 1
ATOM 775 O O . GLU A 1 96 ? 5.499 -16.687 -18.567 1.00 76.31 96 GLU A O 1
ATOM 780 N N . ILE A 1 97 ? 5.461 -14.896 -17.219 1.00 68.88 97 ILE A N 1
ATOM 781 C CA . ILE A 1 97 ? 5.016 -15.621 -16.020 1.00 68.88 97 ILE A CA 1
ATOM 782 C C . ILE A 1 97 ? 3.655 -16.305 -16.258 1.00 68.88 97 ILE A C 1
ATOM 784 O O . ILE A 1 97 ? 3.435 -17.431 -15.813 1.00 68.88 97 ILE A O 1
ATOM 788 N N . ARG A 1 98 ? 2.737 -15.647 -16.980 1.00 70.69 98 ARG A N 1
ATOM 789 C CA . ARG A 1 98 ? 1.410 -16.195 -17.300 1.00 70.69 98 ARG A CA 1
ATOM 790 C C . ARG A 1 98 ? 1.461 -17.298 -18.360 1.00 70.69 98 ARG A C 1
ATOM 792 O O . ARG A 1 98 ? 0.761 -18.289 -18.213 1.00 70.69 98 ARG A O 1
ATOM 799 N N . ILE A 1 99 ? 2.240 -17.121 -19.429 1.00 66.94 99 ILE A N 1
ATOM 800 C CA . ILE A 1 99 ? 2.345 -18.089 -20.538 1.00 66.94 99 ILE A CA 1
ATOM 801 C C . ILE A 1 99 ? 2.984 -19.396 -20.069 1.00 66.94 99 ILE A C 1
ATOM 803 O O . ILE A 1 99 ? 2.608 -20.469 -20.531 1.00 66.94 99 ILE A O 1
ATOM 807 N N . SER A 1 100 ? 3.929 -19.311 -19.137 1.00 59.44 100 SER A N 1
ATOM 808 C CA . SER A 1 100 ? 4.630 -20.477 -18.605 1.00 59.44 100 SER A CA 1
ATOM 809 C C . SER A 1 100 ? 3.841 -21.251 -17.534 1.00 59.44 100 SER A C 1
ATOM 811 O O . SER A 1 100 ? 4.320 -22.285 -17.078 1.00 59.44 100 SER A O 1
ATOM 813 N N . ASP A 1 101 ? 2.645 -20.786 -17.141 1.00 56.66 101 ASP A N 1
ATOM 814 C CA . ASP A 1 101 ? 1.875 -21.282 -15.981 1.00 56.66 101 ASP A CA 1
ATOM 815 C C . ASP A 1 101 ? 2.674 -21.194 -14.657 1.00 56.66 101 ASP A C 1
ATOM 817 O O . ASP A 1 101 ? 2.416 -21.882 -13.672 1.00 56.66 101 ASP A O 1
ATOM 821 N N . GLN A 1 102 ? 3.675 -20.307 -14.626 1.00 54.75 102 GLN A N 1
ATOM 822 C CA . GLN A 1 102 ? 4.637 -20.135 -13.538 1.00 54.75 102 GLN A CA 1
ATOM 823 C C . GLN A 1 102 ? 4.310 -18.934 -12.645 1.00 54.75 102 GLN A C 1
ATOM 825 O O . GLN A 1 102 ? 5.196 -18.394 -11.983 1.00 54.75 102 GLN A O 1
ATOM 830 N N . LEU A 1 103 ? 3.037 -18.527 -12.573 1.00 52.38 103 LEU A N 1
ATOM 831 C CA . LEU A 1 103 ? 2.552 -17.499 -11.637 1.00 52.38 103 LEU A CA 1
ATOM 832 C C . LEU A 1 103 ? 2.964 -17.771 -10.182 1.00 52.38 103 LEU A C 1
ATOM 834 O O . LEU A 1 103 ? 3.096 -16.828 -9.408 1.00 52.38 103 LEU A O 1
ATOM 838 N N . GLU A 1 104 ? 3.248 -19.027 -9.838 1.00 57.53 104 GLU A N 1
ATOM 839 C CA . GLU A 1 104 ? 3.736 -19.450 -8.523 1.00 57.53 104 GLU A CA 1
ATOM 840 C C . GLU A 1 104 ? 5.241 -19.785 -8.494 1.00 57.53 104 GLU A C 1
ATOM 842 O O . GLU A 1 104 ? 5.791 -20.087 -7.431 1.00 57.53 104 GLU A O 1
ATOM 847 N N . ASN A 1 105 ? 5.953 -19.721 -9.628 1.00 69.94 105 ASN A N 1
ATOM 848 C CA . ASN A 1 105 ? 7.382 -20.017 -9.657 1.00 69.94 105 ASN A CA 1
ATOM 849 C C . ASN A 1 105 ? 8.187 -18.842 -9.102 1.00 69.94 105 ASN A C 1
ATOM 851 O O . ASN A 1 105 ? 8.561 -17.891 -9.797 1.00 69.94 105 ASN A O 1
ATOM 855 N N . LYS A 1 106 ? 8.513 -18.973 -7.821 1.00 76.69 106 LYS A N 1
ATOM 856 C CA . LYS A 1 106 ? 9.368 -18.057 -7.077 1.00 76.69 106 LYS A CA 1
ATOM 857 C C . LYS A 1 106 ? 10.673 -17.712 -7.809 1.00 76.69 106 LYS A C 1
ATOM 859 O O . LYS A 1 106 ? 11.090 -16.563 -7.743 1.00 76.69 106 LYS A O 1
ATOM 864 N N . ALA A 1 107 ? 11.289 -18.650 -8.537 1.00 79.56 107 ALA A N 1
ATOM 865 C CA . ALA A 1 107 ? 12.569 -18.412 -9.209 1.00 79.56 107 ALA A CA 1
ATOM 866 C C . ALA A 1 107 ? 12.468 -17.384 -10.350 1.00 79.56 107 ALA A C 1
ATOM 868 O O . ALA A 1 107 ? 13.329 -16.515 -10.467 1.00 79.56 107 ALA A O 1
ATOM 869 N N . VAL A 1 108 ? 11.399 -17.434 -11.154 1.00 74.44 108 VAL A N 1
ATOM 870 C CA . VAL A 1 108 ? 11.175 -16.467 -12.246 1.00 74.44 108 VAL A CA 1
ATOM 871 C C . VAL A 1 108 ? 10.850 -15.086 -11.688 1.00 74.44 108 VAL A C 1
ATOM 873 O O . VAL A 1 108 ? 11.348 -14.074 -12.174 1.00 74.44 108 VAL A O 1
ATOM 876 N N . GLN A 1 109 ? 10.060 -15.035 -10.617 1.00 77.31 109 GLN A N 1
ATOM 877 C CA . GLN A 1 109 ? 9.768 -13.784 -9.923 1.00 77.31 109 GLN A CA 1
ATOM 878 C C . GLN A 1 109 ? 11.014 -13.187 -9.247 1.00 77.31 109 GLN A C 1
ATOM 880 O O . GLN A 1 109 ? 11.188 -11.972 -9.263 1.00 77.31 109 GLN A O 1
ATOM 885 N N . ASP A 1 110 ? 11.899 -14.019 -8.692 1.00 84.38 110 ASP A N 1
ATOM 886 C CA . ASP A 1 110 ? 13.187 -13.587 -8.137 1.00 84.38 110 ASP A CA 1
ATOM 887 C C . ASP A 1 110 ? 14.115 -13.042 -9.230 1.00 84.38 110 ASP A C 1
ATOM 889 O O . ASP A 1 110 ? 14.724 -11.991 -9.045 1.00 84.38 110 ASP A O 1
ATOM 893 N N . GLN A 1 111 ? 14.176 -13.698 -10.392 1.00 81.56 111 GLN A N 1
ATOM 894 C CA . GLN A 1 111 ? 14.925 -13.199 -11.547 1.00 81.56 111 GLN A CA 1
ATOM 895 C C . GLN A 1 111 ? 14.381 -11.851 -12.034 1.00 81.56 111 GLN A C 1
ATOM 897 O O . GLN A 1 111 ? 15.157 -10.940 -12.317 1.00 81.56 111 GLN A O 1
ATOM 902 N N . PHE A 1 112 ? 13.057 -11.698 -12.089 1.00 82.06 112 PHE A N 1
ATOM 903 C CA . PHE A 1 112 ? 12.429 -10.428 -12.436 1.00 82.06 112 PHE A CA 1
ATOM 904 C C . PHE A 1 112 ? 12.788 -9.322 -11.438 1.00 82.06 112 PHE A C 1
ATOM 906 O O . PHE A 1 112 ? 13.199 -8.243 -11.855 1.00 82.06 112 PHE A O 1
ATOM 913 N N . ILE A 1 113 ? 12.713 -9.599 -10.133 1.00 85.25 113 ILE A N 1
ATOM 914 C CA . ILE A 1 113 ? 13.132 -8.649 -9.093 1.00 85.25 113 ILE A CA 1
ATOM 915 C C . ILE A 1 113 ? 14.602 -8.253 -9.279 1.00 85.25 113 ILE A C 1
ATOM 917 O O . ILE A 1 113 ? 14.898 -7.063 -9.264 1.00 85.25 113 ILE A O 1
ATOM 921 N N . ASN A 1 114 ? 15.503 -9.207 -9.526 1.00 87.12 114 ASN A N 1
ATOM 922 C CA . ASN A 1 114 ? 16.922 -8.911 -9.751 1.00 87.12 114 ASN A CA 1
ATOM 923 C C . ASN A 1 114 ? 17.142 -8.006 -10.977 1.00 87.12 114 ASN A C 1
ATOM 925 O O . ASN A 1 114 ? 17.951 -7.081 -10.917 1.00 87.12 114 ASN A O 1
ATOM 929 N N . ASN A 1 115 ? 16.402 -8.234 -12.069 1.00 81.69 115 ASN A N 1
ATOM 930 C CA . ASN A 1 115 ? 16.465 -7.381 -13.260 1.00 81.69 115 ASN A CA 1
ATOM 931 C C . ASN A 1 115 ? 15.998 -5.951 -12.953 1.00 81.69 115 ASN A C 1
ATOM 933 O O . ASN A 1 115 ? 16.663 -4.993 -13.339 1.00 81.69 115 ASN A O 1
ATOM 937 N N . ILE A 1 116 ? 14.899 -5.796 -12.206 1.00 82.69 116 ILE A N 1
ATOM 938 C CA . ILE A 1 116 ? 14.427 -4.479 -11.759 1.00 82.69 116 ILE A CA 1
ATOM 939 C C . ILE A 1 116 ? 15.479 -3.801 -10.870 1.00 82.69 116 ILE A C 1
ATOM 941 O O . ILE A 1 116 ? 15.776 -2.625 -11.063 1.00 82.69 116 ILE A O 1
ATOM 945 N N . GLU A 1 117 ? 16.063 -4.517 -9.905 1.00 87.44 117 GLU A N 1
ATOM 946 C CA . GLU A 1 117 ? 17.080 -3.960 -9.002 1.00 87.44 117 GLU A CA 1
ATOM 947 C C . GLU A 1 117 ? 18.316 -3.466 -9.761 1.00 87.44 117 GLU A C 1
ATOM 949 O O . GLU A 1 117 ? 18.847 -2.402 -9.439 1.00 87.44 117 GLU A O 1
ATOM 954 N N . GLN A 1 118 ? 18.746 -4.184 -10.803 1.00 82.44 118 GLN A N 1
ATOM 955 C CA . GLN A 1 118 ? 19.844 -3.742 -11.661 1.00 82.44 118 GLN A CA 1
ATOM 956 C C . GLN A 1 118 ? 19.522 -2.409 -12.347 1.00 82.44 118 GLN A C 1
ATOM 958 O O . GLN A 1 118 ? 20.331 -1.485 -12.303 1.00 82.44 118 GLN A O 1
ATOM 963 N N . VAL A 1 119 ? 18.323 -2.286 -12.919 1.00 73.00 119 VAL A N 1
ATOM 964 C CA . VAL A 1 119 ? 17.859 -1.049 -13.561 1.00 73.00 119 VAL A CA 1
ATOM 965 C C . VAL A 1 119 ? 17.813 0.111 -12.570 1.00 73.00 119 VAL A C 1
ATOM 967 O O . VAL A 1 119 ? 18.223 1.228 -12.891 1.00 73.00 119 VAL A O 1
ATOM 970 N N . LEU A 1 120 ? 17.348 -0.146 -11.346 1.00 77.38 120 LEU A N 1
ATOM 971 C CA . LEU A 1 120 ? 17.253 0.882 -10.315 1.00 77.38 120 LEU A CA 1
ATOM 972 C C . LEU A 1 120 ? 18.607 1.392 -9.833 1.00 77.38 120 LEU A C 1
ATOM 974 O O . LEU A 1 120 ? 18.735 2.580 -9.548 1.00 77.38 120 LEU A O 1
ATOM 978 N N . ASN A 1 121 ? 19.624 0.533 -9.787 1.00 80.12 121 ASN A N 1
ATOM 979 C CA . ASN A 1 121 ? 20.976 0.946 -9.410 1.00 80.12 121 ASN A CA 1
ATOM 980 C C . ASN A 1 121 ? 21.607 1.915 -10.423 1.00 80.12 121 ASN A C 1
ATOM 982 O O . ASN A 1 121 ? 22.549 2.633 -10.086 1.00 80.12 121 ASN A O 1
ATOM 986 N N . GLU A 1 122 ? 21.102 1.938 -11.657 1.00 73.62 122 GLU A N 1
ATOM 987 C CA . GLU A 1 122 ? 21.647 2.745 -12.747 1.00 73.62 122 GLU A CA 1
ATOM 988 C C . GLU A 1 122 ? 20.833 4.019 -13.033 1.00 73.62 122 GLU A C 1
ATOM 990 O O . GLU A 1 122 ? 21.301 4.881 -13.779 1.00 73.62 122 GLU A O 1
ATOM 995 N N . THR A 1 123 ? 19.655 4.188 -12.417 1.00 75.62 123 THR A N 1
ATOM 996 C CA . THR A 1 123 ? 18.793 5.365 -12.616 1.00 75.62 123 THR A CA 1
ATOM 997 C C . THR A 1 123 ? 18.839 6.339 -11.438 1.00 75.62 123 THR A C 1
ATOM 999 O O . THR A 1 123 ? 18.905 5.956 -10.274 1.00 75.62 123 THR A O 1
ATOM 1002 N N . LYS A 1 124 ? 18.771 7.642 -11.736 1.00 67.06 124 LYS A N 1
ATOM 1003 C CA . LYS A 1 124 ? 18.667 8.716 -10.728 1.00 67.06 124 LYS A CA 1
ATOM 1004 C C . LYS A 1 124 ? 17.243 9.259 -10.577 1.00 67.06 124 LYS A C 1
ATOM 1006 O O . LYS A 1 124 ? 17.023 10.180 -9.793 1.00 67.06 124 LYS A O 1
ATOM 1011 N N . ALA A 1 125 ? 16.279 8.734 -11.335 1.00 77.38 125 ALA A N 1
ATOM 1012 C CA . ALA A 1 125 ? 14.908 9.222 -11.291 1.00 77.38 125 ALA A CA 1
ATOM 1013 C C . ALA A 1 125 ? 14.141 8.621 -10.112 1.00 77.38 125 ALA A C 1
ATOM 1015 O O . ALA A 1 125 ? 13.739 7.458 -10.131 1.00 77.38 125 ALA A O 1
ATOM 1016 N N . ALA A 1 126 ? 13.887 9.460 -9.107 1.00 77.31 126 ALA A N 1
ATOM 1017 C CA . ALA A 1 126 ? 13.156 9.101 -7.895 1.00 77.31 126 ALA A CA 1
ATOM 1018 C C . ALA A 1 126 ? 11.806 8.422 -8.184 1.00 77.31 126 ALA A C 1
ATOM 1020 O O . ALA A 1 126 ? 11.447 7.458 -7.518 1.00 77.31 126 ALA A O 1
ATOM 1021 N N . ILE A 1 127 ? 11.075 8.876 -9.208 1.00 75.19 127 ILE A N 1
ATOM 1022 C CA . ILE A 1 127 ? 9.770 8.298 -9.552 1.00 75.19 127 ILE A CA 1
ATOM 1023 C C . ILE A 1 127 ? 9.877 6.849 -10.051 1.00 75.19 127 ILE A C 1
ATOM 1025 O O . ILE A 1 127 ? 9.047 6.018 -9.687 1.00 75.19 127 ILE A O 1
ATOM 1029 N N . LEU A 1 128 ? 10.922 6.520 -10.819 1.00 79.00 128 LEU A N 1
ATOM 1030 C CA . LEU A 1 128 ? 11.156 5.158 -11.305 1.00 79.00 128 LEU A CA 1
ATOM 1031 C C . LEU A 1 128 ? 11.548 4.237 -10.151 1.00 79.00 128 LEU A C 1
ATOM 1033 O O . LEU A 1 128 ? 11.010 3.137 -10.049 1.00 79.00 128 LEU A O 1
ATOM 1037 N N . VAL A 1 129 ? 12.407 4.721 -9.243 1.00 81.25 129 VAL A N 1
ATOM 1038 C CA . VAL A 1 129 ? 12.768 4.010 -8.005 1.00 81.25 129 VAL A CA 1
ATOM 1039 C C . VAL A 1 129 ? 11.521 3.682 -7.195 1.00 81.25 129 VAL A C 1
ATOM 1041 O O . VAL A 1 129 ? 11.312 2.534 -6.820 1.00 81.25 129 VAL A O 1
ATOM 1044 N N . VAL A 1 130 ? 10.646 4.660 -6.976 1.00 80.50 130 VAL A N 1
ATOM 1045 C CA . VAL A 1 130 ? 9.430 4.462 -6.187 1.00 80.50 130 VAL A CA 1
ATOM 1046 C C . VAL A 1 130 ? 8.485 3.435 -6.820 1.00 80.50 130 VAL A C 1
ATOM 1048 O O . VAL A 1 130 ? 8.046 2.510 -6.133 1.00 80.50 130 VAL A O 1
ATOM 1051 N N . VAL A 1 131 ? 8.177 3.568 -8.114 1.00 79.75 131 VAL A N 1
ATOM 1052 C CA . VAL A 1 131 ? 7.249 2.663 -8.818 1.00 79.75 131 VAL A CA 1
ATOM 1053 C C . VAL A 1 131 ? 7.796 1.237 -8.859 1.00 79.75 131 VAL A C 1
ATOM 1055 O O . VAL A 1 131 ? 7.084 0.280 -8.551 1.00 79.75 131 VAL A O 1
ATOM 1058 N N . ALA A 1 132 ? 9.079 1.080 -9.167 1.00 83.06 132 ALA A N 1
ATOM 1059 C CA . ALA A 1 132 ? 9.720 -0.223 -9.204 1.00 83.06 132 ALA A CA 1
ATOM 1060 C C . ALA A 1 132 ? 9.828 -0.878 -7.824 1.00 83.06 132 ALA A C 1
ATOM 1062 O O . ALA A 1 132 ? 9.519 -2.062 -7.683 1.00 83.06 132 ALA A O 1
ATOM 1063 N N . THR A 1 133 ? 10.196 -0.121 -6.787 1.00 85.69 133 THR A N 1
ATOM 1064 C CA . THR A 1 133 ? 10.234 -0.628 -5.409 1.00 85.69 133 THR A CA 1
ATOM 1065 C C . THR A 1 133 ? 8.852 -1.072 -4.938 1.00 85.69 133 THR A C 1
ATOM 1067 O O . THR A 1 133 ? 8.736 -2.103 -4.269 1.00 85.69 133 T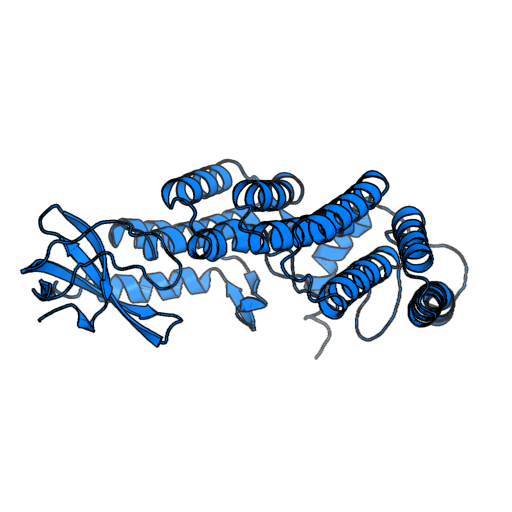HR A O 1
ATOM 1070 N N . LEU A 1 134 ? 7.794 -0.367 -5.348 1.00 82.69 134 LEU A N 1
ATOM 1071 C CA . LEU A 1 134 ? 6.420 -0.739 -5.027 1.00 82.69 134 LEU A CA 1
ATOM 1072 C C . LEU A 1 134 ? 6.045 -2.078 -5.672 1.00 82.69 134 LEU A C 1
ATOM 1074 O O . LEU A 1 134 ? 5.533 -2.966 -4.990 1.00 82.69 134 LEU A O 1
ATOM 1078 N N . GLU A 1 135 ? 6.318 -2.244 -6.966 1.00 81.75 135 GLU A N 1
ATOM 1079 C CA . GLU A 1 135 ? 6.029 -3.488 -7.688 1.00 81.75 135 GLU A CA 1
ATOM 1080 C C . GLU A 1 135 ? 6.830 -4.673 -7.135 1.00 81.75 135 GLU A C 1
ATOM 1082 O O . GLU A 1 135 ? 6.261 -5.743 -6.912 1.00 81.75 135 GLU A O 1
ATOM 1087 N N . MET A 1 136 ? 8.108 -4.477 -6.793 1.00 86.25 136 MET A N 1
ATOM 1088 C CA . MET A 1 136 ? 8.894 -5.497 -6.088 1.00 86.25 136 MET A CA 1
ATOM 1089 C C . MET A 1 136 ? 8.243 -5.894 -4.756 1.00 86.25 136 MET A C 1
ATOM 1091 O O . MET A 1 136 ? 8.140 -7.084 -4.452 1.00 86.25 136 MET A O 1
ATOM 1095 N N . GLY A 1 137 ? 7.763 -4.921 -3.974 1.00 85.31 137 GLY A N 1
ATOM 1096 C CA . GLY A 1 137 ? 7.026 -5.174 -2.735 1.00 85.31 137 GLY A CA 1
ATOM 1097 C C . GLY A 1 137 ? 5.757 -6.005 -2.960 1.00 85.31 137 GLY A C 1
ATOM 1098 O O . GLY A 1 137 ? 5.538 -6.992 -2.256 1.00 85.31 137 GLY A O 1
ATOM 1099 N N . LYS A 1 138 ? 4.960 -5.678 -3.986 1.00 81.12 138 LYS A N 1
ATOM 1100 C CA . LYS A 1 138 ? 3.746 -6.432 -4.357 1.00 81.12 138 LYS A CA 1
ATOM 1101 C C . LYS A 1 138 ? 4.057 -7.876 -4.761 1.00 81.12 138 LYS A C 1
ATOM 1103 O O . LYS A 1 138 ? 3.343 -8.788 -4.349 1.00 81.12 138 LYS A O 1
ATOM 1108 N N . ILE A 1 139 ? 5.134 -8.109 -5.514 1.00 81.19 139 ILE A N 1
ATOM 1109 C CA . ILE A 1 139 ? 5.565 -9.467 -5.890 1.00 81.19 139 ILE A CA 1
ATOM 1110 C C . ILE A 1 139 ? 5.960 -10.262 -4.641 1.00 81.19 139 ILE A C 1
ATOM 1112 O O . ILE A 1 139 ? 5.495 -11.385 -4.455 1.00 81.19 139 ILE A O 1
ATOM 1116 N N . ARG A 1 140 ? 6.757 -9.672 -3.737 1.00 84.94 140 ARG A N 1
ATOM 1117 C CA . ARG A 1 140 ? 7.132 -10.311 -2.462 1.00 84.94 140 ARG A CA 1
ATOM 1118 C C . ARG A 1 140 ? 5.917 -10.649 -1.604 1.00 84.94 140 ARG A C 1
ATOM 1120 O O . ARG A 1 140 ? 5.888 -11.715 -0.990 1.00 84.94 140 ARG A O 1
ATOM 1127 N N . LEU A 1 141 ? 4.908 -9.780 -1.598 1.00 79.88 141 LEU A N 1
ATOM 1128 C CA . LEU A 1 141 ? 3.642 -10.029 -0.918 1.00 79.88 141 LEU A CA 1
ATOM 1129 C C . LEU A 1 141 ? 2.906 -11.223 -1.544 1.00 79.88 141 LEU A C 1
ATOM 1131 O O . LEU A 1 141 ? 2.502 -12.124 -0.814 1.00 79.88 141 LEU A O 1
ATOM 1135 N N . GLY A 1 142 ? 2.808 -11.277 -2.878 1.00 76.62 142 GLY A N 1
ATOM 1136 C CA . GLY A 1 142 ? 2.213 -12.402 -3.612 1.00 76.62 142 GLY A CA 1
ATOM 1137 C C . GLY A 1 142 ? 2.918 -13.744 -3.373 1.00 76.62 142 GLY A C 1
ATOM 1138 O O . GLY A 1 142 ? 2.268 -14.781 -3.338 1.00 76.62 142 GLY A O 1
ATOM 1139 N N . GLN A 1 143 ? 4.228 -13.727 -3.114 1.00 77.94 143 GLN A N 1
ATOM 1140 C CA . GLN A 1 143 ? 5.012 -14.907 -2.717 1.00 77.94 143 GLN A CA 1
ATOM 1141 C C . GLN A 1 143 ? 4.778 -15.359 -1.265 1.00 77.94 143 GLN A C 1
ATOM 1143 O O . GLN A 1 143 ? 5.368 -16.348 -0.828 1.00 77.94 143 GLN A O 1
ATOM 1148 N N . GLY A 1 144 ? 4.033 -14.591 -0.465 1.00 77.50 144 GLY A N 1
ATOM 1149 C CA . GLY A 1 144 ? 3.977 -14.767 0.987 1.00 77.50 144 GLY A CA 1
ATOM 1150 C C . GLY A 1 144 ? 5.286 -14.404 1.703 1.00 77.50 144 GLY A C 1
ATOM 1151 O O . GLY A 1 144 ? 5.426 -14.667 2.898 1.00 77.50 144 GLY A O 1
ATOM 1152 N N . ASN A 1 145 ? 6.253 -13.774 1.019 1.00 83.00 145 ASN A N 1
ATOM 1153 C CA . ASN A 1 145 ? 7.495 -13.278 1.616 1.00 83.00 145 ASN A CA 1
ATOM 1154 C C . ASN A 1 145 ? 7.261 -11.915 2.272 1.00 83.00 145 ASN A C 1
ATOM 1156 O O . ASN A 1 145 ? 7.763 -10.869 1.853 1.00 83.00 145 ASN A O 1
ATOM 1160 N N . LEU A 1 146 ? 6.462 -11.976 3.328 1.00 78.75 146 LEU A N 1
ATOM 1161 C CA . LEU A 1 146 ? 5.989 -10.850 4.105 1.00 78.75 146 LEU A CA 1
ATOM 1162 C C . LEU A 1 146 ? 7.123 -9.895 4.485 1.00 78.75 146 LEU A C 1
ATOM 1164 O O . LEU A 1 146 ? 7.047 -8.713 4.159 1.00 78.75 146 LEU A O 1
ATOM 1168 N N . GLN A 1 147 ? 8.193 -10.402 5.107 1.00 83.06 147 GLN A N 1
ATOM 1169 C CA . GLN A 1 147 ? 9.305 -9.591 5.620 1.00 83.06 147 GLN A CA 1
ATOM 1170 C C . GLN A 1 147 ? 9.980 -8.743 4.532 1.00 83.06 147 GLN A C 1
ATOM 1172 O O . GLN A 1 147 ? 10.299 -7.576 4.758 1.00 83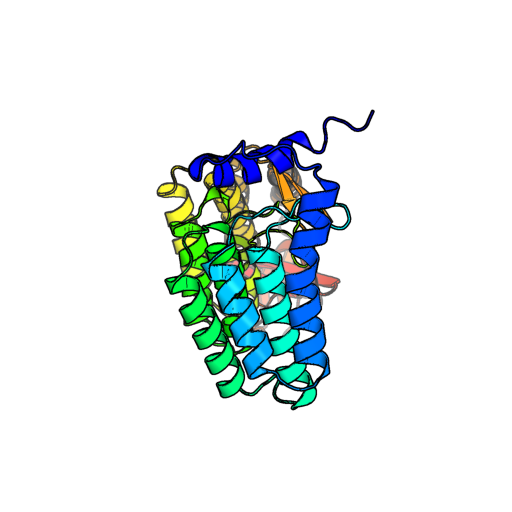.06 147 GLN A O 1
ATOM 1177 N N . GLN A 1 148 ? 10.200 -9.312 3.345 1.00 86.94 148 GLN A N 1
ATOM 1178 C CA . GLN A 1 148 ? 10.817 -8.566 2.247 1.00 86.94 148 GLN A CA 1
ATOM 1179 C C . GLN A 1 148 ? 9.846 -7.578 1.598 1.00 86.94 148 GLN A C 1
ATOM 1181 O O . GLN A 1 148 ? 10.277 -6.496 1.204 1.00 86.94 148 GLN A O 1
ATOM 1186 N N . ALA A 1 149 ? 8.554 -7.916 1.526 1.00 85.25 149 ALA A N 1
ATOM 1187 C CA . ALA A 1 149 ? 7.510 -6.984 1.101 1.00 85.25 149 ALA A CA 1
ATOM 1188 C C . ALA A 1 149 ? 7.484 -5.738 1.996 1.00 85.25 149 ALA A C 1
ATOM 1190 O O . ALA A 1 149 ? 7.606 -4.621 1.495 1.00 85.25 149 ALA A O 1
ATOM 1191 N N . GLU A 1 150 ? 7.420 -5.926 3.319 1.00 83.38 150 GLU A N 1
ATOM 1192 C CA . GLU A 1 150 ? 7.464 -4.816 4.276 1.00 83.38 150 GLU A CA 1
ATOM 1193 C C . GLU A 1 150 ? 8.711 -3.954 4.070 1.00 83.38 150 GLU A C 1
ATOM 1195 O O . GLU A 1 150 ? 8.600 -2.730 3.993 1.00 83.38 150 GLU A O 1
ATOM 1200 N N . LYS A 1 151 ? 9.891 -4.579 3.956 1.00 87.94 151 LYS A N 1
ATOM 1201 C CA . LYS A 1 151 ? 11.147 -3.849 3.755 1.00 87.94 151 LYS A CA 1
ATOM 1202 C C . LYS A 1 151 ? 11.067 -2.912 2.544 1.00 87.94 151 LYS A C 1
ATOM 1204 O O . LYS A 1 151 ? 11.458 -1.755 2.662 1.00 87.94 151 LYS A O 1
ATOM 1209 N N . LYS A 1 152 ? 10.536 -3.389 1.411 1.00 88.62 152 LYS A N 1
ATOM 1210 C CA . LYS A 1 152 ? 10.391 -2.584 0.186 1.00 88.62 152 LYS A CA 1
ATOM 1211 C C . LYS A 1 152 ? 9.403 -1.432 0.371 1.00 88.62 152 LYS A C 1
ATOM 1213 O O . LYS A 1 152 ? 9.699 -0.312 -0.022 1.00 88.62 152 LYS A O 1
ATOM 1218 N N . PHE A 1 153 ? 8.259 -1.655 1.016 1.00 86.69 153 PHE A N 1
ATOM 1219 C CA . PHE A 1 153 ? 7.311 -0.561 1.251 1.00 86.69 153 PHE A CA 1
ATOM 1220 C C . PHE A 1 153 ? 7.864 0.494 2.222 1.00 86.69 153 PHE A C 1
ATOM 1222 O O . PHE A 1 153 ? 7.669 1.689 1.999 1.00 86.69 153 PHE A O 1
ATOM 1229 N N . ARG A 1 154 ? 8.600 0.081 3.263 1.00 86.31 154 ARG A N 1
ATOM 1230 C CA . ARG A 1 154 ? 9.260 1.007 4.201 1.00 86.31 154 ARG A CA 1
ATOM 1231 C C . ARG A 1 154 ? 10.303 1.872 3.514 1.00 86.31 154 ARG A C 1
ATOM 1233 O O . ARG A 1 154 ? 10.333 3.070 3.760 1.00 86.31 154 ARG A O 1
ATOM 1240 N N . GLU A 1 155 ? 11.086 1.286 2.611 1.00 88.19 155 GLU A N 1
ATOM 1241 C CA . GLU A 1 155 ? 12.071 2.008 1.803 1.00 88.19 155 GLU A CA 1
ATOM 1242 C C . GLU A 1 155 ? 11.435 3.188 1.049 1.00 88.19 155 GLU A C 1
ATOM 1244 O O . GLU A 1 155 ? 12.024 4.265 0.981 1.00 88.19 155 GLU A O 1
ATOM 1249 N N . ILE A 1 156 ? 10.207 3.021 0.543 1.00 86.00 156 ILE A N 1
ATOM 1250 C CA . ILE A 1 156 ? 9.465 4.097 -0.127 1.00 86.00 156 ILE A CA 1
ATOM 1251 C C . ILE A 1 156 ? 9.049 5.180 0.870 1.00 86.00 156 ILE A C 1
ATOM 1253 O O . ILE A 1 156 ? 9.269 6.358 0.609 1.00 86.00 156 ILE A O 1
ATOM 1257 N N . VAL A 1 157 ? 8.460 4.803 2.008 1.00 84.75 157 VAL A N 1
ATOM 1258 C CA . VAL A 1 157 ? 7.995 5.768 3.023 1.00 84.75 157 VAL A CA 1
ATOM 1259 C C . VAL A 1 157 ? 9.155 6.577 3.610 1.00 84.75 157 VAL A C 1
ATOM 1261 O O . VAL A 1 157 ? 9.022 7.777 3.840 1.00 84.75 157 VAL A O 1
ATOM 1264 N N . GLU A 1 158 ? 10.291 5.926 3.853 1.00 85.25 158 GLU A N 1
ATOM 1265 C CA . GLU A 1 158 ? 11.462 6.527 4.494 1.00 85.25 158 GLU A CA 1
ATOM 1266 C C . GLU A 1 158 ? 12.227 7.458 3.546 1.00 85.25 158 GLU A C 1
ATOM 1268 O O . GLU A 1 158 ? 12.639 8.542 3.960 1.00 85.25 158 GLU A O 1
ATOM 1273 N N . ASN A 1 159 ? 12.383 7.072 2.276 1.00 84.81 159 ASN A N 1
ATOM 1274 C CA . ASN A 1 159 ? 13.179 7.837 1.312 1.00 84.81 159 ASN A CA 1
ATOM 1275 C C . ASN A 1 159 ? 12.342 8.793 0.447 1.00 84.81 159 ASN A C 1
ATOM 1277 O O . ASN A 1 159 ? 12.865 9.794 -0.044 1.00 84.81 159 ASN A O 1
ATOM 1281 N N . PHE A 1 160 ? 11.047 8.516 0.263 1.00 81.44 160 PHE A N 1
ATOM 1282 C CA . PHE A 1 160 ? 10.153 9.261 -0.630 1.00 81.44 160 PHE A CA 1
ATOM 1283 C C . PHE A 1 160 ? 8.790 9.563 0.027 1.00 81.44 160 PHE A C 1
ATOM 1285 O O . PHE A 1 160 ? 7.740 9.184 -0.503 1.00 81.44 160 PHE A O 1
ATOM 1292 N N . PRO A 1 161 ? 8.760 10.297 1.157 1.00 77.25 161 PRO A N 1
ATOM 1293 C CA . PRO A 1 161 ? 7.539 10.527 1.935 1.00 77.25 161 PRO A CA 1
ATOM 1294 C C . PRO A 1 161 ? 6.404 11.176 1.120 1.00 77.25 161 PRO A C 1
ATO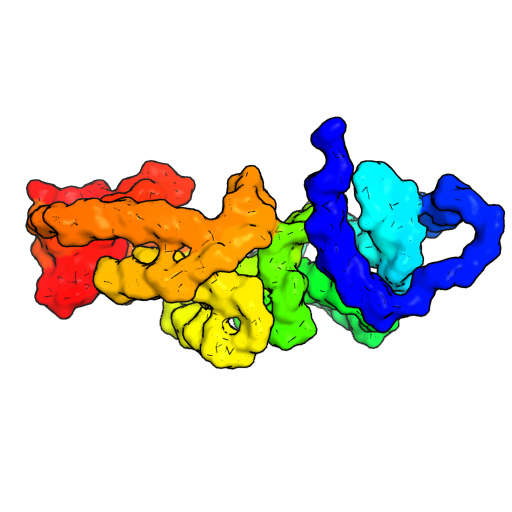M 1296 O O . PRO A 1 161 ? 5.263 10.724 1.190 1.00 77.25 161 PRO A O 1
ATOM 1299 N N . ASN A 1 162 ? 6.727 12.143 0.255 1.00 71.44 162 ASN A N 1
ATOM 1300 C CA . ASN A 1 162 ? 5.765 12.802 -0.642 1.00 71.44 162 ASN A CA 1
ATOM 1301 C C . ASN A 1 162 ? 5.154 11.866 -1.702 1.00 71.44 162 ASN A C 1
ATOM 1303 O O . ASN A 1 162 ? 4.090 12.160 -2.246 1.00 71.44 162 ASN A O 1
ATOM 1307 N N . ALA A 1 163 ? 5.845 10.775 -2.040 1.00 69.06 163 ALA A N 1
ATOM 1308 C CA . ALA A 1 163 ? 5.363 9.780 -2.990 1.00 69.06 163 ALA A CA 1
ATOM 1309 C C . ALA A 1 163 ? 4.566 8.676 -2.275 1.00 69.06 163 ALA A C 1
ATOM 1311 O O . ALA A 1 163 ? 3.627 8.137 -2.832 1.00 69.06 163 ALA A O 1
ATOM 1312 N N . SER A 1 164 ? 4.863 8.393 -1.006 1.00 69.12 164 SER A N 1
ATOM 1313 C CA . SER A 1 164 ? 4.281 7.280 -0.240 1.00 69.12 164 SER A CA 1
ATOM 1314 C C . SER A 1 164 ? 2.788 7.377 0.140 1.00 69.12 164 SER A C 1
ATOM 1316 O O . SER A 1 164 ? 2.302 6.559 0.926 1.00 69.12 164 SER A O 1
ATOM 1318 N N . ILE A 1 165 ? 2.066 8.360 -0.400 1.00 67.12 165 ILE A N 1
ATOM 1319 C CA . ILE A 1 165 ? 0.639 8.608 -0.165 1.00 67.12 165 ILE A CA 1
ATOM 1320 C C . ILE A 1 165 ? -0.171 8.442 -1.462 1.00 67.12 165 ILE A C 1
ATOM 1322 O O . ILE A 1 165 ? 0.359 8.691 -2.553 1.00 67.12 165 ILE A O 1
ATOM 1326 N N . PRO A 1 166 ? -1.465 8.082 -1.376 1.00 58.12 166 PRO A N 1
ATOM 1327 C CA . PRO A 1 166 ? -2.288 7.951 -2.567 1.00 58.12 166 PRO A CA 1
ATOM 1328 C C . PRO A 1 166 ? -2.435 9.298 -3.306 1.00 58.12 166 PRO A C 1
ATOM 1330 O O . PRO A 1 166 ? -2.400 10.345 -2.668 1.00 58.12 166 PRO A O 1
ATOM 1333 N N . GLY A 1 167 ? -2.588 9.323 -4.637 1.00 51.03 167 GLY A N 1
ATOM 1334 C CA . GLY A 1 167 ? -2.814 10.570 -5.393 1.00 51.03 167 GLY A CA 1
ATOM 1335 C C . GLY A 1 167 ? -2.096 10.762 -6.735 1.00 51.03 167 GLY A C 1
ATOM 1336 O O . GLY A 1 167 ? -2.246 11.829 -7.329 1.00 51.03 167 GLY A O 1
ATOM 1337 N N . TRP A 1 168 ? -1.362 9.777 -7.250 1.00 49.94 168 TRP A N 1
ATOM 1338 C CA . TRP A 1 168 ? -0.814 9.840 -8.613 1.00 49.94 168 TRP A CA 1
ATOM 1339 C C . TRP A 1 168 ? -1.717 9.059 -9.554 1.00 49.94 168 TRP A C 1
ATOM 1341 O O . TRP A 1 168 ? -2.426 8.166 -9.112 1.00 49.94 168 TRP A O 1
ATOM 1351 N N . LYS A 1 169 ? -1.701 9.383 -10.842 1.00 43.44 169 LYS A N 1
ATOM 1352 C CA . LYS A 1 169 ? -2.329 8.586 -11.894 1.00 43.44 169 LYS A CA 1
ATOM 1353 C C . LYS A 1 169 ? -1.273 8.397 -12.974 1.00 43.44 169 LYS A C 1
ATOM 1355 O O . LYS A 1 169 ? -1.023 9.342 -13.713 1.00 43.44 169 LYS A O 1
ATOM 1360 N N . ASP A 1 170 ? -0.631 7.234 -13.030 1.00 44.97 170 ASP A N 1
ATOM 1361 C CA . ASP A 1 170 ? 0.013 6.791 -14.267 1.00 44.97 170 ASP A CA 1
ATOM 1362 C C . ASP A 1 170 ? -0.960 5.894 -15.056 1.00 44.97 170 ASP A C 1
ATOM 1364 O O . ASP A 1 170 ? -2.039 5.540 -14.566 1.00 44.97 170 ASP A O 1
ATOM 1368 N N . ILE A 1 171 ? -0.621 5.577 -16.308 1.00 40.00 171 ILE A N 1
ATOM 1369 C CA . ILE A 1 171 ? -1.480 4.802 -17.218 1.00 40.00 171 ILE A CA 1
ATOM 1370 C C . ILE A 1 171 ? -1.734 3.346 -16.764 1.00 40.00 171 ILE A C 1
ATOM 1372 O O . ILE A 1 171 ? -2.602 2.678 -17.323 1.00 40.00 171 ILE A O 1
ATOM 1376 N N . THR A 1 172 ? -1.043 2.857 -15.727 1.00 39.03 172 THR A N 1
ATOM 1377 C CA . THR A 1 172 ? -1.141 1.484 -15.197 1.00 39.03 172 THR A CA 1
ATOM 1378 C C . THR A 1 172 ? -1.392 1.374 -13.688 1.00 39.03 172 THR A C 1
ATOM 1380 O O . THR A 1 172 ? -1.901 0.346 -13.237 1.00 39.03 172 THR A O 1
ATOM 1383 N N . CYS A 1 173 ? -1.075 2.391 -12.890 1.00 42.44 173 CYS A N 1
ATOM 1384 C CA . CYS A 1 173 ? -1.304 2.426 -11.455 1.00 42.44 173 CYS A CA 1
ATOM 1385 C C . CYS A 1 173 ? -1.441 3.861 -10.962 1.00 42.44 173 CYS A C 1
ATOM 1387 O O . CYS A 1 173 ? -0.693 4.778 -11.298 1.00 42.44 173 CYS A O 1
ATOM 1389 N N . TYR A 1 174 ? -2.432 4.044 -10.110 1.00 46.19 174 TYR A N 1
ATOM 1390 C CA . TYR A 1 174 ? -2.567 5.272 -9.377 1.00 46.19 174 TYR A CA 1
ATOM 1391 C C . TYR A 1 174 ? -1.756 5.170 -8.074 1.00 46.19 174 TYR A C 1
ATOM 1393 O O . TYR A 1 174 ? -1.997 4.236 -7.321 1.00 46.19 174 TYR A O 1
ATOM 1401 N N . SER A 1 175 ? -0.853 6.123 -7.819 1.00 52.44 175 SER A N 1
ATOM 1402 C CA . SER A 1 175 ? -0.024 6.293 -6.605 1.00 52.44 175 SER A CA 1
ATOM 1403 C C . SER A 1 175 ? 0.748 5.100 -6.050 1.00 52.44 175 SER A C 1
ATOM 1405 O O . SER A 1 175 ? 0.364 3.938 -6.079 1.00 52.44 175 SER A O 1
ATOM 1407 N N . CYS A 1 176 ? 1.876 5.425 -5.434 1.00 55.50 176 CYS A N 1
ATOM 1408 C CA . CYS A 1 176 ? 2.603 4.513 -4.574 1.00 55.50 176 CYS A CA 1
ATOM 1409 C C . CYS A 1 176 ? 1.864 4.405 -3.236 1.00 55.50 176 CYS A C 1
ATOM 1411 O O . CYS A 1 176 ? 2.203 5.063 -2.259 1.00 55.50 176 CYS A O 1
ATOM 1413 N N . ASP A 1 177 ? 0.870 3.517 -3.204 1.00 70.12 177 ASP A N 1
ATOM 1414 C CA . ASP A 1 177 ? 0.089 3.078 -2.036 1.00 70.12 177 ASP A CA 1
ATOM 1415 C C . ASP A 1 177 ? 0.959 2.344 -0.979 1.00 70.12 177 ASP A C 1
ATOM 1417 O O . ASP A 1 177 ? 0.503 1.440 -0.287 1.00 70.12 177 ASP A O 1
ATOM 1421 N N . ALA A 1 178 ? 2.248 2.683 -0.844 1.00 76.31 178 ALA A N 1
ATOM 1422 C CA . ALA A 1 178 ? 3.199 1.997 0.030 1.00 76.31 178 ALA A CA 1
ATOM 1423 C C . ALA A 1 178 ? 2.748 2.022 1.498 1.00 76.31 178 ALA A C 1
ATOM 1425 O O . ALA A 1 178 ? 2.849 1.004 2.185 1.00 76.31 178 ALA A O 1
ATOM 1426 N N . LEU A 1 179 ? 2.201 3.150 1.973 1.00 77.44 179 LEU A N 1
ATOM 1427 C CA . LEU A 1 179 ? 1.638 3.208 3.319 1.00 77.44 179 LEU A CA 1
ATOM 1428 C C . LEU A 1 179 ? 0.356 2.371 3.440 1.00 77.44 179 LEU A C 1
ATOM 1430 O O . LEU A 1 179 ? 0.163 1.726 4.466 1.00 77.44 179 LEU A O 1
ATOM 1434 N N . ASP A 1 180 ? -0.482 2.289 2.408 1.00 73.75 180 ASP A N 1
ATOM 1435 C CA . ASP A 1 180 ? -1.671 1.419 2.409 1.00 73.75 180 ASP A CA 1
ATOM 1436 C C . ASP A 1 180 ? -1.254 -0.053 2.484 1.00 73.75 180 ASP A C 1
ATOM 1438 O O . ASP A 1 180 ? -1.811 -0.820 3.273 1.00 73.75 180 ASP A O 1
ATOM 1442 N N . TYR A 1 181 ? -0.209 -0.443 1.748 1.00 74.12 181 TYR A N 1
ATOM 1443 C CA . TYR A 1 181 ? 0.374 -1.781 1.838 1.00 74.12 181 TYR A CA 1
ATOM 1444 C C . TYR A 1 181 ? 0.936 -2.081 3.238 1.00 74.12 181 TYR A C 1
ATOM 1446 O O . TYR A 1 181 ? 0.817 -3.205 3.727 1.00 74.12 181 TYR A O 1
ATOM 1454 N N . LEU A 1 182 ? 1.491 -1.073 3.921 1.00 72.31 182 LEU A N 1
ATOM 1455 C CA . LEU A 1 182 ? 1.984 -1.174 5.301 1.00 72.31 182 LEU A CA 1
ATOM 1456 C C . LEU A 1 182 ? 0.894 -1.089 6.374 1.00 72.31 182 LEU A C 1
ATOM 1458 O O . LEU A 1 182 ? 1.187 -1.306 7.550 1.00 72.31 182 LEU A O 1
ATOM 1462 N N . THR A 1 183 ? -0.354 -0.796 6.010 1.00 69.81 183 THR A N 1
ATOM 1463 C CA . THR A 1 183 ? -1.425 -0.556 6.986 1.00 69.81 183 THR A CA 1
ATOM 1464 C C . THR A 1 183 ? -2.631 -1.452 6.763 1.00 69.81 183 THR A C 1
ATOM 1466 O O . THR A 1 183 ? -3.003 -2.193 7.668 1.00 69.81 183 THR A O 1
ATOM 1469 N N . GLU A 1 184 ? -3.224 -1.450 5.573 1.00 61.59 184 GLU A N 1
ATOM 1470 C CA . GLU A 1 184 ? -4.426 -2.217 5.256 1.00 61.59 184 GLU A CA 1
ATOM 1471 C C . GLU A 1 184 ? -4.104 -3.622 4.729 1.00 61.59 184 GLU A C 1
ATOM 1473 O O . GLU A 1 184 ? -4.714 -4.595 5.177 1.00 61.59 184 GLU A O 1
ATOM 1478 N N . ASP A 1 185 ? -3.101 -3.770 3.861 1.00 56.69 185 ASP A N 1
ATOM 1479 C CA . ASP A 1 185 ? -2.691 -5.101 3.386 1.00 56.69 185 ASP A CA 1
ATOM 1480 C C . ASP A 1 185 ? -1.774 -5.802 4.398 1.00 56.69 185 ASP A C 1
ATOM 1482 O O . ASP A 1 185 ? -1.774 -7.024 4.497 1.00 56.69 185 ASP A O 1
ATOM 1486 N N . PHE A 1 186 ? -1.095 -5.045 5.260 1.00 54.34 186 PHE A N 1
ATOM 1487 C CA . PHE A 1 186 ? -0.430 -5.534 6.476 1.00 54.34 186 PHE A CA 1
ATOM 1488 C C . PHE A 1 186 ? -1.412 -6.238 7.422 1.00 54.34 186 PHE A C 1
ATOM 1490 O O . PHE A 1 186 ? -1.111 -7.241 8.069 1.00 54.34 186 PHE A O 1
ATOM 1497 N N . LEU A 1 187 ? -2.635 -5.721 7.452 1.00 48.22 187 LEU A N 1
ATOM 1498 C CA . LEU A 1 187 ? -3.757 -6.263 8.188 1.00 48.22 187 LEU A CA 1
ATOM 1499 C C . LEU A 1 187 ? -4.350 -7.513 7.503 1.00 48.22 187 LEU A C 1
ATOM 1501 O O . LEU A 1 187 ? -4.814 -8.394 8.214 1.00 48.22 187 LEU A O 1
ATOM 1505 N N . ILE A 1 188 ? -4.306 -7.616 6.169 1.00 47.22 188 ILE A N 1
ATOM 1506 C CA . ILE A 1 188 ? -4.863 -8.738 5.380 1.00 47.22 188 ILE A CA 1
ATOM 1507 C C . ILE A 1 188 ? -3.836 -9.873 5.141 1.00 47.22 188 ILE A C 1
ATOM 1509 O O . ILE A 1 188 ? -4.199 -11.034 4.971 1.00 47.22 188 ILE A O 1
ATOM 1513 N N . GLY A 1 189 ? -2.539 -9.557 5.151 1.00 48.19 189 GLY A N 1
ATOM 1514 C CA . GLY A 1 189 ? -1.436 -10.456 4.798 1.00 48.19 189 GLY A CA 1
ATOM 1515 C C . GLY A 1 189 ? -0.857 -11.271 5.957 1.00 48.19 189 GLY A C 1
ATOM 1516 O O . GLY A 1 189 ? 0.118 -11.989 5.764 1.00 48.19 189 GLY A O 1
ATOM 1517 N N . GLY A 1 190 ? -1.418 -11.181 7.168 1.00 50.97 190 GLY A N 1
ATOM 1518 C CA . GLY A 1 190 ? -1.020 -12.032 8.298 1.00 50.97 190 GLY A CA 1
ATOM 1519 C C . GLY A 1 190 ? 0.133 -11.519 9.175 1.00 50.97 190 GLY A C 1
ATOM 1520 O O . GLY A 1 190 ? 0.745 -12.320 9.888 1.00 50.97 190 GLY A O 1
ATOM 1521 N N . TRP A 1 191 ? 0.416 -10.213 9.166 1.00 60.69 191 TRP A N 1
ATOM 1522 C CA . TRP A 1 191 ? 1.364 -9.574 10.092 1.00 60.69 191 TRP A CA 1
ATOM 1523 C C . TRP A 1 191 ? 0.787 -9.342 11.500 1.00 60.69 191 TRP A C 1
ATOM 1525 O O . TRP A 1 191 ? -0.420 -9.428 11.726 1.00 60.69 191 TRP A O 1
ATOM 1535 N N . SER A 1 192 ? 1.665 -9.040 12.469 1.00 70.75 192 SER A N 1
ATOM 1536 C CA . SER A 1 192 ? 1.275 -8.694 13.844 1.00 70.75 192 SER A CA 1
ATOM 1537 C C . SER A 1 192 ? 0.711 -7.271 13.930 1.00 70.75 192 SER A C 1
ATOM 1539 O O . SER A 1 192 ? 1.372 -6.307 13.537 1.00 70.75 192 SER A O 1
ATOM 1541 N N . TYR A 1 193 ? -0.485 -7.139 14.512 1.00 73.31 193 TYR A N 1
ATOM 1542 C CA . TYR A 1 193 ? -1.123 -5.863 14.862 1.00 73.31 193 TYR A CA 1
ATOM 1543 C C . TYR A 1 193 ? -0.173 -4.914 15.609 1.00 73.31 193 TYR A C 1
ATOM 1545 O O . TYR A 1 193 ? -0.112 -3.721 15.303 1.00 73.31 193 TYR A O 1
ATOM 1553 N N . ASP A 1 194 ? 0.616 -5.450 16.542 1.00 77.44 194 ASP A N 1
ATOM 1554 C CA . ASP A 1 194 ? 1.525 -4.654 17.367 1.00 77.44 194 ASP A CA 1
ATOM 1555 C C . ASP A 1 194 ? 2.674 -4.053 16.552 1.00 77.44 194 ASP A C 1
ATOM 1557 O O . ASP A 1 194 ? 3.077 -2.913 16.793 1.00 77.44 194 ASP A O 1
ATOM 1561 N N . SER A 1 195 ? 3.171 -4.779 15.546 1.00 77.00 195 SER A N 1
ATOM 1562 C CA . SER A 1 195 ? 4.214 -4.283 14.641 1.00 77.00 195 SER A CA 1
ATOM 1563 C C . SER A 1 195 ? 3.702 -3.111 13.804 1.00 77.00 195 SER A C 1
ATOM 1565 O O . SER A 1 195 ? 4.383 -2.089 13.707 1.00 77.00 195 SER A O 1
ATOM 1567 N N . ALA A 1 196 ? 2.478 -3.220 13.277 1.00 76.81 196 ALA A N 1
ATOM 1568 C CA . ALA A 1 196 ? 1.832 -2.148 12.518 1.00 76.81 196 ALA A CA 1
ATOM 1569 C C . ALA A 1 196 ? 1.594 -0.907 13.390 1.00 76.81 196 ALA A C 1
ATOM 1571 O O . ALA A 1 196 ? 1.949 0.210 13.011 1.00 76.81 196 ALA A O 1
ATOM 1572 N N . LYS A 1 197 ? 1.048 -1.109 14.599 1.00 83.25 197 LYS A N 1
ATOM 1573 C CA . LYS A 1 197 ? 0.785 -0.034 15.567 1.00 83.25 197 LYS A CA 1
ATOM 1574 C C . LYS A 1 197 ? 2.078 0.676 15.958 1.00 83.25 197 LYS A C 1
ATOM 1576 O O . LYS A 1 197 ? 2.112 1.907 15.985 1.00 83.25 197 LYS A O 1
ATOM 1581 N N . THR A 1 198 ? 3.140 -0.086 16.225 1.00 86.50 198 THR A N 1
ATOM 1582 C CA . THR A 1 198 ? 4.468 0.446 16.566 1.00 86.50 198 THR A CA 1
ATOM 1583 C C . THR A 1 198 ? 5.031 1.272 15.418 1.00 86.50 198 THR A C 1
ATOM 1585 O O . THR A 1 198 ? 5.424 2.417 15.638 1.00 86.50 198 THR A O 1
ATOM 1588 N N . TYR A 1 199 ? 5.009 0.741 14.193 1.00 85.69 199 TYR A N 1
ATOM 1589 C CA . TYR A 1 199 ? 5.509 1.457 13.026 1.00 85.69 199 TYR A CA 1
ATOM 1590 C C . TYR A 1 199 ? 4.764 2.767 12.782 1.00 85.69 199 TYR A C 1
ATOM 1592 O O . TYR A 1 199 ? 5.393 3.815 12.686 1.00 85.69 199 TYR A O 1
ATOM 1600 N N . LEU A 1 200 ? 3.431 2.732 12.745 1.00 87.62 200 LEU A N 1
ATOM 1601 C CA . LEU A 1 200 ? 2.628 3.932 12.518 1.00 87.62 200 LEU A CA 1
ATOM 1602 C C . LEU A 1 200 ? 2.837 4.977 13.611 1.00 87.62 200 LEU A C 1
ATOM 1604 O O . LEU A 1 200 ? 2.955 6.162 13.315 1.00 87.62 200 LEU A O 1
ATOM 1608 N N . SER A 1 201 ? 2.936 4.547 14.870 1.00 91.00 201 SER A N 1
ATOM 1609 C CA . SER A 1 201 ? 3.214 5.456 15.986 1.00 91.00 201 SER A CA 1
ATOM 1610 C C . SER A 1 201 ? 4.583 6.127 15.837 1.00 91.00 201 SER A C 1
ATOM 1612 O O . SER A 1 201 ? 4.704 7.334 16.038 1.00 91.00 201 SER A O 1
ATOM 1614 N N . GLN A 1 202 ? 5.609 5.368 15.442 1.00 91.25 202 GLN A N 1
ATOM 1615 C CA . GLN A 1 202 ? 6.937 5.910 15.146 1.00 91.25 202 GLN A CA 1
ATOM 1616 C C . GLN A 1 202 ? 6.899 6.867 13.951 1.00 91.25 202 GLN A C 1
ATOM 1618 O O . GLN A 1 202 ? 7.443 7.963 14.040 1.00 91.25 202 GLN A O 1
ATOM 1623 N N . LEU A 1 203 ? 6.215 6.500 12.865 1.00 89.62 203 LEU A N 1
ATOM 1624 C CA . LEU A 1 203 ? 6.089 7.325 11.666 1.00 89.62 203 LEU A CA 1
ATOM 1625 C C . LEU A 1 203 ? 5.421 8.670 11.977 1.00 89.62 203 LEU A C 1
ATOM 1627 O O . LEU A 1 203 ? 5.950 9.712 11.599 1.00 89.62 203 LEU A O 1
ATOM 1631 N N . VAL A 1 204 ? 4.312 8.665 12.727 1.00 91.69 204 VAL A N 1
ATOM 1632 C CA . VAL A 1 204 ? 3.596 9.882 13.151 1.00 91.69 204 VAL A CA 1
ATOM 1633 C C . VAL A 1 204 ? 4.496 10.822 13.960 1.00 91.69 204 VAL A C 1
ATOM 1635 O O . VAL A 1 204 ? 4.419 12.042 13.787 1.00 91.69 204 VAL A O 1
ATOM 1638 N N . ASN A 1 205 ? 5.345 10.267 14.827 1.00 92.19 205 ASN A N 1
ATOM 1639 C CA . ASN A 1 205 ? 6.227 11.043 15.696 1.00 92.19 205 ASN A CA 1
ATOM 1640 C C . ASN A 1 205 ? 7.479 11.555 14.974 1.00 92.19 205 ASN A C 1
ATOM 1642 O O . ASN A 1 205 ? 7.938 12.658 15.265 1.00 92.19 205 ASN A O 1
ATOM 1646 N N . ASN A 1 206 ? 8.008 10.775 14.032 1.00 91.25 206 ASN A N 1
ATOM 1647 C CA . ASN A 1 206 ? 9.322 11.019 13.442 1.00 91.25 206 ASN A CA 1
ATOM 1648 C C . ASN A 1 206 ? 9.259 11.746 12.095 1.00 91.25 206 ASN A C 1
ATOM 1650 O O . ASN A 1 206 ? 10.225 12.410 11.726 1.00 91.25 206 ASN A O 1
ATOM 1654 N N . THR A 1 207 ? 8.151 11.649 11.354 1.00 88.31 207 THR A N 1
ATOM 1655 C CA . THR A 1 207 ? 8.058 12.313 10.050 1.00 88.31 207 THR A CA 1
ATOM 1656 C C . THR A 1 207 ? 7.896 13.829 10.196 1.00 88.31 207 THR A C 1
ATOM 1658 O O . THR A 1 207 ? 7.127 14.327 11.029 1.00 88.31 207 THR A O 1
ATOM 1661 N N . SER A 1 208 ? 8.611 14.593 9.373 1.00 87.69 208 SER A N 1
ATOM 1662 C CA . SER A 1 208 ? 8.420 16.041 9.222 1.00 87.69 208 SER A CA 1
ATOM 1663 C C . SER A 1 208 ? 7.366 16.381 8.162 1.00 87.69 208 SER A C 1
ATOM 1665 O O . SER A 1 208 ? 6.812 17.481 8.187 1.00 87.69 208 SER A O 1
ATOM 1667 N N . ASP A 1 209 ? 7.042 15.433 7.279 1.00 86.56 209 ASP A N 1
ATOM 1668 C CA . ASP A 1 209 ? 6.055 15.602 6.219 1.00 86.56 209 ASP A CA 1
ATOM 1669 C C . ASP A 1 209 ? 4.643 15.689 6.811 1.00 86.56 209 ASP A C 1
ATOM 1671 O O . ASP A 1 209 ? 4.157 14.771 7.475 1.00 86.56 209 ASP A O 1
ATOM 1675 N N . THR A 1 210 ? 3.982 16.829 6.608 1.00 86.12 210 THR A N 1
ATOM 1676 C CA . THR A 1 210 ? 2.685 17.114 7.236 1.00 86.12 210 THR A CA 1
ATOM 1677 C C . THR A 1 210 ? 1.564 16.257 6.652 1.00 86.12 210 THR A C 1
ATOM 1679 O O . THR A 1 210 ? 0.690 15.807 7.398 1.00 86.12 210 THR A O 1
ATOM 1682 N N . LEU A 1 211 ? 1.591 16.006 5.343 1.00 81.50 211 LEU A N 1
ATOM 1683 C CA . LEU A 1 211 ? 0.551 15.246 4.661 1.00 81.50 211 LEU A CA 1
ATOM 1684 C C . LEU A 1 211 ? 0.661 13.763 5.025 1.00 81.50 211 LEU A C 1
ATOM 1686 O O . LEU A 1 211 ? -0.318 13.172 5.485 1.00 81.50 211 LEU A O 1
ATOM 1690 N N . LEU A 1 212 ? 1.874 13.208 4.956 1.00 83.81 212 LEU A N 1
ATOM 1691 C CA . LEU A 1 212 ? 2.171 11.851 5.410 1.00 83.81 212 LEU A CA 1
ATOM 1692 C C . LEU A 1 212 ? 1.855 11.674 6.899 1.00 83.81 212 LEU A C 1
ATOM 1694 O O . LEU A 1 212 ? 1.271 10.666 7.282 1.00 83.81 212 LEU A O 1
ATOM 1698 N N . LYS A 1 213 ? 2.172 12.656 7.754 1.00 88.69 213 LYS A N 1
ATOM 1699 C CA . LYS A 1 213 ? 1.841 12.605 9.189 1.00 88.69 213 LYS A CA 1
ATOM 1700 C C . LYS A 1 213 ? 0.347 12.474 9.431 1.00 88.69 213 LYS A C 1
ATOM 1702 O O . LYS A 1 213 ? -0.074 11.649 10.241 1.00 88.69 213 LYS A O 1
ATOM 1707 N N . HIS A 1 214 ? -0.462 13.305 8.777 1.00 87.88 214 HIS A N 1
ATOM 1708 C CA . HIS A 1 214 ? -1.910 13.264 8.959 1.00 87.88 214 HIS A CA 1
ATOM 1709 C C . HIS A 1 214 ? -2.528 12.009 8.353 1.00 87.88 214 HIS A C 1
ATOM 1711 O O . HIS A 1 214 ? -3.432 11.439 8.968 1.00 87.88 214 HIS A O 1
ATOM 1717 N N . TYR A 1 215 ? -1.983 11.515 7.242 1.00 85.19 215 TYR A N 1
ATOM 1718 C CA . TYR A 1 215 ? -2.423 10.246 6.686 1.00 85.19 215 TYR A CA 1
ATOM 1719 C C . TYR A 1 215 ? -2.032 9.041 7.557 1.00 85.19 215 TYR A C 1
ATOM 1721 O O . TYR A 1 215 ? -2.864 8.182 7.839 1.00 85.19 215 TYR A O 1
ATOM 1729 N N . ALA A 1 216 ? -0.815 9.016 8.104 1.00 87.81 216 ALA A N 1
ATOM 1730 C CA . ALA A 1 216 ? -0.376 7.989 9.046 1.00 87.81 216 ALA A CA 1
ATOM 1731 C C . ALA A 1 216 ? -1.218 7.986 10.332 1.00 87.81 216 ALA A C 1
ATOM 1733 O O . ALA A 1 216 ? -1.545 6.920 10.850 1.00 87.81 216 ALA A O 1
ATOM 1734 N N . LYS A 1 217 ? -1.639 9.161 10.827 1.00 91.00 217 LYS A N 1
ATOM 1735 C CA . LYS A 1 217 ? -2.602 9.260 11.938 1.00 91.00 217 LYS A CA 1
ATOM 1736 C C . LYS A 1 217 ? -3.954 8.650 11.585 1.00 91.00 217 LYS A C 1
ATOM 1738 O O . LYS A 1 217 ? -4.527 7.948 12.412 1.00 91.00 217 LYS A O 1
ATOM 1743 N N . PHE A 1 218 ? -4.450 8.901 10.375 1.00 87.81 218 PHE A N 1
ATOM 1744 C CA . PHE A 1 218 ? -5.693 8.303 9.895 1.00 87.81 218 PHE A CA 1
ATOM 1745 C C . PHE A 1 218 ? -5.587 6.777 9.818 1.00 87.81 218 PHE A C 1
ATOM 1747 O O . PHE A 1 218 ? -6.433 6.080 10.377 1.00 87.81 218 PHE A O 1
ATOM 1754 N N . CYS A 1 219 ? -4.504 6.262 9.232 1.00 84.38 219 CYS A N 1
ATOM 1755 C CA . CYS A 1 219 ? -4.230 4.828 9.175 1.00 84.38 219 CYS A CA 1
ATOM 1756 C C . CYS A 1 219 ? -4.098 4.211 10.575 1.00 84.38 219 CYS A C 1
ATOM 1758 O O . CYS A 1 219 ? -4.598 3.116 10.817 1.00 84.38 219 CYS A O 1
ATOM 1760 N N . LEU A 1 220 ? -3.466 4.916 11.522 1.00 87.81 220 LEU A N 1
ATOM 1761 C CA . LEU A 1 220 ? -3.358 4.474 12.913 1.00 87.81 220 LEU A CA 1
ATOM 1762 C C . LEU A 1 220 ? -4.732 4.414 13.582 1.00 87.81 220 LEU A C 1
ATOM 1764 O O . LEU A 1 220 ? -5.051 3.412 14.210 1.00 87.81 220 LEU A O 1
ATOM 1768 N N . ALA A 1 221 ? -5.567 5.440 13.423 1.00 87.62 221 ALA A N 1
ATOM 1769 C CA . ALA A 1 221 ? -6.921 5.442 13.971 1.00 87.62 221 ALA A CA 1
ATOM 1770 C C . ALA A 1 221 ? -7.773 4.299 13.389 1.00 87.62 221 ALA A C 1
ATOM 1772 O O . ALA A 1 221 ? -8.424 3.576 14.142 1.00 87.62 221 ALA A O 1
ATOM 1773 N N . GLN A 1 222 ? -7.684 4.059 12.075 1.00 82.19 222 GLN A N 1
ATOM 1774 C CA . GLN A 1 222 ? -8.309 2.904 11.427 1.00 82.19 222 GLN A CA 1
ATOM 1775 C C . GLN A 1 222 ? -7.783 1.579 11.983 1.00 82.19 222 GLN A C 1
ATOM 1777 O O . GLN A 1 222 ? -8.571 0.692 12.310 1.00 82.19 222 GLN A O 1
ATOM 1782 N N . LEU A 1 223 ? -6.461 1.435 12.128 1.00 80.38 223 LEU A N 1
ATOM 1783 C CA . LEU A 1 223 ? -5.846 0.242 12.702 1.00 80.38 223 LEU A CA 1
ATOM 1784 C C . LEU A 1 223 ? -6.421 -0.053 14.093 1.00 80.38 223 LEU A C 1
ATOM 1786 O O . LEU A 1 223 ? -6.770 -1.201 14.357 1.00 80.38 223 LEU A O 1
ATOM 1790 N N . LEU A 1 224 ? -6.574 0.964 14.945 1.00 82.56 224 LEU A N 1
ATOM 1791 C CA . LEU A 1 224 ? -7.150 0.830 16.287 1.00 82.56 224 LEU A CA 1
ATOM 1792 C C . LEU A 1 224 ? -8.650 0.491 16.246 1.00 82.56 224 LEU A C 1
ATOM 1794 O O . LEU A 1 224 ? -9.082 -0.393 16.983 1.00 82.56 224 LEU A O 1
ATOM 1798 N N . ASP A 1 225 ? -9.436 1.125 15.365 1.00 81.25 225 ASP A N 1
ATOM 1799 C CA . ASP A 1 225 ? -10.867 0.811 15.174 1.00 81.25 225 ASP A CA 1
ATOM 1800 C C . ASP A 1 225 ? -11.050 -0.666 14.804 1.00 81.25 225 ASP A C 1
ATOM 1802 O O . ASP A 1 225 ? -11.872 -1.395 15.372 1.00 81.25 225 ASP A O 1
ATOM 1806 N N . TYR A 1 226 ? -10.193 -1.165 13.914 1.00 73.06 226 TYR A N 1
ATOM 1807 C CA . TYR A 1 226 ? -10.189 -2.575 13.556 1.00 73.06 226 TYR A CA 1
ATOM 1808 C C . TYR A 1 226 ? -9.555 -3.484 14.618 1.00 73.06 226 TYR A C 1
ATOM 1810 O O . TYR A 1 226 ? -9.900 -4.662 14.670 1.00 73.06 226 TYR A O 1
ATOM 1818 N N . GLY A 1 227 ? -8.640 -2.978 15.439 1.00 72.81 227 GLY A N 1
ATOM 1819 C CA . GLY A 1 227 ? -7.876 -3.731 16.433 1.00 72.81 227 GLY A CA 1
ATOM 1820 C C . GLY A 1 227 ? -8.597 -3.925 17.766 1.00 72.81 227 GLY A C 1
ATOM 1821 O O . GLY A 1 227 ? -9.735 -3.509 17.921 1.00 72.81 227 GLY A O 1
ATOM 1822 N N . PRO A 1 228 ? -7.969 -4.530 18.779 1.00 72.25 228 PRO A N 1
ATOM 1823 C CA . PRO A 1 228 ? -8.579 -4.742 20.095 1.00 72.25 228 PRO A CA 1
ATOM 1824 C C . PRO A 1 228 ? -8.679 -3.479 20.979 1.00 72.25 228 PRO A C 1
ATOM 1826 O O . PRO A 1 228 ? -8.803 -3.585 22.198 1.00 72.25 228 PRO A O 1
ATOM 1829 N N . SER A 1 229 ? -8.591 -2.282 20.400 1.00 76.88 229 SER A N 1
ATOM 1830 C CA . SER A 1 229 ? -8.618 -1.023 21.148 1.00 76.88 229 SER A CA 1
ATOM 1831 C C . SER A 1 229 ? -10.014 -0.656 21.652 1.00 76.88 229 SER A C 1
ATOM 1833 O O . SER A 1 229 ? -11.038 -1.089 21.110 1.00 76.88 229 SER A O 1
ATOM 1835 N N . SER A 1 230 ? -10.051 0.146 22.720 1.00 77.00 230 SER A N 1
ATOM 1836 C CA . SER A 1 230 ? -11.299 0.671 23.272 1.00 77.00 230 SER A CA 1
ATOM 1837 C C . SER A 1 230 ? -11.896 1.736 22.357 1.00 77.00 230 SER A C 1
ATOM 1839 O O . SER A 1 230 ? -11.181 2.434 21.642 1.00 77.00 230 SER A O 1
ATOM 1841 N N . LEU A 1 231 ? -13.219 1.893 22.407 1.00 78.25 231 LEU A N 1
ATOM 1842 C CA . LEU A 1 231 ? -13.921 2.912 21.624 1.00 78.25 231 LEU A CA 1
ATOM 1843 C C . LEU A 1 231 ? -13.408 4.330 21.936 1.00 78.25 231 LEU A C 1
ATOM 1845 O O . LEU A 1 231 ? -13.269 5.143 21.031 1.00 78.25 231 LEU A O 1
ATOM 1849 N N . GLU A 1 232 ? -13.059 4.593 23.196 1.00 84.19 232 GLU A N 1
ATOM 1850 C CA . GLU A 1 232 ? -12.472 5.860 23.644 1.00 84.19 232 GLU A CA 1
ATOM 1851 C C . GLU A 1 232 ? -11.088 6.117 23.023 1.00 84.19 232 GLU A C 1
ATOM 1853 O O . GLU A 1 232 ? -10.859 7.198 22.485 1.00 84.19 232 GLU A O 1
ATOM 1858 N N . GLU A 1 233 ? -10.195 5.114 23.009 1.00 86.88 233 GLU A N 1
ATOM 1859 C CA . GLU A 1 233 ? -8.875 5.223 22.361 1.00 86.88 233 GLU A CA 1
ATOM 1860 C C . GLU A 1 233 ? -9.030 5.500 20.857 1.00 86.88 233 GLU A C 1
ATOM 1862 O O . GLU A 1 233 ? -8.321 6.336 20.294 1.00 86.88 233 GLU A O 1
ATOM 1867 N N . VAL A 1 234 ? -9.988 4.831 20.208 1.00 86.12 234 VAL A N 1
ATOM 1868 C CA . VAL A 1 234 ? -10.274 4.998 18.776 1.00 86.12 234 VAL A CA 1
ATOM 1869 C C . VAL A 1 234 ? -10.786 6.408 18.474 1.00 86.12 234 VAL A C 1
ATOM 1871 O O . VAL A 1 234 ? -10.253 7.068 17.581 1.00 86.12 234 VAL A O 1
ATOM 1874 N N . ILE A 1 235 ? -11.777 6.895 19.228 1.00 87.75 235 ILE A N 1
ATOM 1875 C CA . ILE A 1 235 ? -12.335 8.247 19.069 1.00 87.75 235 ILE A CA 1
ATOM 1876 C C . ILE A 1 235 ? -11.240 9.298 19.271 1.00 87.75 235 ILE A C 1
ATOM 1878 O O . ILE A 1 235 ? -11.043 10.157 18.409 1.00 87.75 235 ILE A O 1
ATOM 1882 N N . GLN A 1 236 ? -10.464 9.189 20.357 1.00 91.69 236 GLN A N 1
ATOM 1883 C CA . GLN A 1 236 ? -9.358 10.104 20.639 1.00 91.69 236 GLN A CA 1
ATOM 1884 C C . GLN A 1 236 ? -8.366 10.163 19.472 1.00 91.69 236 GLN A C 1
ATOM 1886 O O . GLN A 1 236 ? -7.921 11.243 19.082 1.00 91.69 236 GLN A O 1
ATOM 1891 N N . LYS A 1 237 ? -8.043 9.013 18.875 1.00 93.12 237 LYS A N 1
ATOM 1892 C CA . LYS A 1 237 ? -7.088 8.936 17.769 1.00 93.12 237 LYS A CA 1
ATOM 1893 C C . LYS A 1 237 ? -7.630 9.517 16.473 1.00 93.12 237 LYS A C 1
ATOM 1895 O O . LYS A 1 237 ? -6.881 10.198 15.776 1.00 93.12 237 LYS A O 1
ATOM 1900 N N . TYR A 1 238 ? -8.916 9.346 16.176 1.00 91.25 238 TYR A N 1
ATOM 1901 C CA . TYR A 1 238 ? -9.526 10.044 15.045 1.00 91.25 238 TYR A CA 1
ATOM 1902 C C . TYR A 1 238 ? -9.565 11.567 15.239 1.00 91.25 238 TYR A C 1
ATOM 1904 O O . TYR A 1 238 ? -9.356 12.287 14.267 1.00 91.25 238 TYR A O 1
ATOM 1912 N N . HIS A 1 239 ? -9.726 12.081 16.464 1.00 90.94 239 HIS A N 1
ATOM 1913 C CA . HIS A 1 239 ? -9.632 13.528 16.721 1.00 90.94 239 HIS A CA 1
ATOM 1914 C C . HIS A 1 239 ? -8.239 14.120 16.450 1.00 90.94 239 HIS A C 1
ATOM 1916 O O . HIS A 1 239 ? -8.114 15.316 16.188 1.00 90.94 239 HIS A O 1
ATOM 1922 N N . GLU A 1 240 ? -7.175 13.314 16.503 1.00 92.50 240 GLU A N 1
ATOM 1923 C CA . GLU A 1 240 ? -5.817 13.772 16.179 1.00 92.50 240 GLU A CA 1
ATOM 1924 C C . GLU A 1 240 ? -5.592 13.970 14.670 1.00 92.50 240 GLU A C 1
ATOM 1926 O O . GLU A 1 240 ? -4.603 14.612 14.272 1.00 92.50 240 GLU A O 1
ATOM 1931 N N . VAL A 1 241 ? -6.473 13.398 13.841 1.00 89.75 241 VAL A N 1
ATOM 1932 C CA . VAL A 1 241 ? -6.457 13.510 12.383 1.00 89.75 241 VAL A CA 1
ATOM 1933 C C . VAL A 1 241 ? -6.963 14.897 12.000 1.00 89.75 241 VAL A C 1
ATOM 1935 O O . VAL A 1 241 ? -8.097 15.269 12.284 1.00 89.75 241 VAL A O 1
ATOM 1938 N N . LYS A 1 242 ? -6.098 15.677 11.350 1.00 85.88 242 LYS A N 1
ATOM 1939 C CA . LYS A 1 242 ? -6.479 16.962 10.757 1.00 85.88 242 LYS A CA 1
ATOM 1940 C C . LYS A 1 242 ? -6.806 16.766 9.283 1.00 85.88 242 LYS A C 1
ATOM 1942 O O . LYS A 1 242 ? -6.639 15.678 8.737 1.00 85.88 242 LYS A O 1
ATOM 1947 N N . GLU A 1 243 ? -7.256 17.838 8.650 1.00 78.12 243 GLU A N 1
ATOM 1948 C CA . GLU A 1 243 ? -7.562 17.845 7.229 1.00 78.12 243 GLU A CA 1
ATOM 1949 C C . GLU A 1 243 ? -6.330 17.468 6.391 1.00 78.12 243 GLU A C 1
ATOM 1951 O O . GLU A 1 243 ? -5.282 18.109 6.450 1.00 78.12 243 GLU A O 1
ATOM 1956 N N . PHE A 1 244 ? -6.476 16.388 5.632 1.00 79.50 244 PHE A N 1
ATOM 1957 C CA . PHE A 1 244 ? -5.635 16.006 4.507 1.00 79.50 244 PHE A CA 1
ATOM 1958 C C . PHE A 1 244 ? -6.539 15.856 3.284 1.00 79.50 244 PHE A C 1
ATOM 1960 O O . PHE A 1 244 ? -7.760 15.771 3.437 1.00 79.50 244 PHE A O 1
ATOM 1967 N N . TRP A 1 245 ? -5.962 15.828 2.083 1.00 75.81 245 TRP A N 1
ATOM 1968 C CA . TRP A 1 245 ? -6.744 15.640 0.867 1.00 75.81 245 TRP A CA 1
ATOM 1969 C C . TRP A 1 245 ? -5.924 14.957 -0.222 1.00 75.81 245 TRP A C 1
ATOM 1971 O O . TRP A 1 245 ? -4.951 15.525 -0.714 1.00 75.81 245 TRP A O 1
ATOM 1981 N N . PHE A 1 246 ? -6.332 13.751 -0.611 1.00 70.56 246 PHE A N 1
ATOM 1982 C CA . PHE A 1 246 ? -5.757 13.056 -1.758 1.00 70.56 246 PHE A CA 1
ATOM 1983 C C . PHE A 1 246 ? -6.749 12.060 -2.372 1.00 70.56 246 PHE A C 1
ATOM 1985 O O . PHE A 1 246 ? -7.739 11.680 -1.749 1.00 70.56 246 PHE A O 1
ATOM 1992 N N . PHE A 1 247 ? -6.528 11.661 -3.623 1.00 66.06 247 PHE A N 1
ATOM 1993 C CA . PHE A 1 247 ? -7.382 10.681 -4.292 1.00 66.06 247 PHE A CA 1
ATOM 1994 C C . PHE A 1 247 ? -6.911 9.267 -3.955 1.00 66.06 247 PHE A C 1
ATOM 1996 O O . PHE A 1 247 ? -5.768 8.931 -4.246 1.00 66.06 247 PHE A O 1
ATOM 2003 N N . SER A 1 248 ? -7.785 8.446 -3.363 1.00 64.38 248 SER A N 1
ATOM 2004 C CA . SER A 1 248 ? -7.529 7.020 -3.169 1.00 64.38 248 SER A CA 1
ATOM 2005 C C . SER A 1 248 ? -8.136 6.223 -4.327 1.00 64.38 248 SER A C 1
ATOM 2007 O O . SER A 1 248 ? -9.363 6.141 -4.458 1.00 64.38 248 SER A O 1
ATOM 2009 N N . PRO A 1 249 ? -7.302 5.585 -5.153 1.00 57.19 249 PRO A N 1
ATOM 2010 C CA . PRO A 1 249 ? -7.745 4.820 -6.318 1.00 57.19 249 PRO A CA 1
ATOM 2011 C C . PRO A 1 249 ? -8.503 3.565 -5.915 1.00 57.19 249 PRO A C 1
ATOM 2013 O O . PRO A 1 249 ? -9.523 3.229 -6.509 1.00 57.19 249 PRO A O 1
ATOM 2016 N N . LYS A 1 250 ? -8.044 2.929 -4.834 1.00 58.91 250 LYS A N 1
ATOM 2017 C CA . LYS A 1 250 ? -8.696 1.791 -4.188 1.00 58.91 250 LYS A CA 1
ATOM 2018 C C . LYS A 1 250 ? -10.147 2.084 -3.815 1.00 58.91 250 LYS A C 1
ATOM 2020 O O . LYS A 1 250 ? -11.016 1.235 -3.989 1.00 58.91 250 LYS A O 1
ATOM 2025 N N . HIS A 1 251 ? -10.410 3.289 -3.319 1.00 58.75 251 HIS A N 1
ATOM 2026 C CA . HIS A 1 251 ? -11.755 3.735 -2.956 1.00 58.75 251 HIS A CA 1
ATOM 2027 C C . HIS A 1 251 ? -12.484 4.409 -4.125 1.00 58.75 251 HIS A C 1
ATOM 2029 O O . HIS A 1 251 ? -13.655 4.760 -3.987 1.00 58.75 251 HIS A O 1
ATOM 2035 N N . ASN A 1 252 ? -11.795 4.603 -5.257 1.00 64.31 252 ASN A N 1
ATOM 2036 C CA . ASN A 1 252 ? -12.226 5.412 -6.392 1.00 64.31 252 ASN A CA 1
ATOM 2037 C C . ASN A 1 252 ? -12.820 6.764 -5.949 1.00 64.31 252 ASN A C 1
ATOM 2039 O O . ASN A 1 252 ? -13.844 7.217 -6.464 1.00 64.31 252 ASN A O 1
ATOM 2043 N N . ASN A 1 253 ? -12.220 7.375 -4.924 1.00 64.06 253 ASN A N 1
ATOM 2044 C CA . ASN A 1 253 ? -12.752 8.572 -4.288 1.00 64.06 253 ASN A CA 1
ATOM 2045 C C . ASN A 1 253 ? -11.644 9.394 -3.622 1.00 64.06 253 ASN A C 1
ATOM 2047 O O . ASN A 1 253 ? -10.564 8.892 -3.315 1.00 64.06 253 ASN A O 1
ATOM 2051 N N . TRP A 1 254 ? -11.921 10.670 -3.380 1.00 70.88 254 TRP A N 1
ATOM 2052 C CA . TRP A 1 254 ? -11.060 11.509 -2.557 1.00 70.88 254 TRP A CA 1
ATOM 2053 C C . TRP A 1 254 ? -11.189 11.092 -1.098 1.00 70.88 254 TRP A C 1
ATOM 2055 O O . TRP A 1 254 ? -12.302 11.065 -0.585 1.00 70.88 254 TRP A O 1
ATOM 2065 N N . LEU A 1 255 ? -10.060 10.785 -0.460 1.00 72.50 255 LEU A N 1
ATOM 2066 C CA . LEU A 1 255 ? -9.969 10.648 0.984 1.00 72.50 255 LEU A CA 1
ATOM 2067 C C . LEU A 1 255 ? -9.556 11.984 1.580 1.00 72.50 255 LEU A C 1
ATOM 2069 O O . LEU A 1 255 ? -8.629 12.651 1.102 1.00 72.50 255 LEU A O 1
ATOM 2073 N N . THR A 1 256 ? -10.250 12.366 2.641 1.00 76.81 256 THR A N 1
ATOM 2074 C CA . THR A 1 256 ? -9.980 13.593 3.370 1.00 76.81 256 THR A CA 1
ATOM 2075 C C . THR A 1 256 ? -9.924 13.368 4.877 1.00 76.81 256 THR A C 1
ATOM 2077 O O . THR A 1 256 ? -10.287 12.320 5.412 1.00 76.81 256 THR A O 1
ATOM 2080 N N . GLY A 1 257 ? -9.518 14.403 5.613 1.00 76.81 257 GLY A N 1
ATOM 2081 C CA . GLY A 1 257 ? -9.695 14.398 7.069 1.00 76.81 257 GLY A CA 1
ATOM 2082 C C . GLY A 1 257 ? -11.172 14.350 7.495 1.00 76.81 257 GLY A C 1
ATOM 2083 O O . GLY A 1 257 ? -11.468 14.031 8.644 1.00 76.81 257 GLY A O 1
ATOM 2084 N N . ARG A 1 258 ? -12.124 14.626 6.590 1.00 81.00 258 ARG A N 1
ATOM 2085 C CA . ARG A 1 258 ? -13.563 14.594 6.885 1.00 81.00 258 ARG A CA 1
ATOM 2086 C C . ARG A 1 258 ? -14.065 13.187 7.186 1.00 81.00 258 ARG A C 1
ATOM 2088 O O . ARG A 1 258 ? -14.990 13.038 7.975 1.00 81.00 258 ARG A O 1
ATOM 2095 N N . GLU A 1 259 ? -13.452 12.161 6.612 1.00 80.94 259 GLU A N 1
ATOM 2096 C CA . GLU A 1 259 ? -13.754 10.762 6.894 1.00 80.94 259 GLU A CA 1
ATOM 2097 C C . GLU A 1 259 ? -13.475 10.432 8.360 1.00 80.94 259 GLU A C 1
ATOM 2099 O O . GLU A 1 259 ? -14.274 9.737 8.983 1.00 80.94 259 GLU A O 1
ATOM 2104 N N . ALA A 1 260 ? -12.406 10.989 8.942 1.00 84.44 260 ALA A N 1
ATOM 2105 C CA . ALA A 1 260 ? -12.150 10.870 10.374 1.00 84.44 260 ALA A CA 1
ATOM 2106 C C . ALA A 1 260 ? -13.257 11.540 11.199 1.00 84.44 260 ALA A C 1
ATOM 2108 O O . ALA A 1 260 ? -13.762 10.936 12.140 1.00 84.44 260 ALA A O 1
ATOM 2109 N N . VAL A 1 261 ? -13.690 12.748 10.817 1.00 83.19 261 VAL A N 1
ATOM 2110 C CA . VAL A 1 261 ? -14.779 13.472 11.501 1.00 83.19 261 VAL A CA 1
ATOM 2111 C C . VAL A 1 261 ? -16.098 12.702 11.426 1.00 83.19 261 VAL A C 1
ATOM 2113 O O . VAL A 1 261 ? -16.761 12.510 12.441 1.00 83.19 261 VAL A O 1
ATOM 2116 N N . ASN A 1 262 ? -16.470 12.220 10.240 1.00 84.75 262 ASN A N 1
ATOM 2117 C CA . ASN A 1 262 ? -17.677 11.418 10.051 1.00 84.75 262 ASN A CA 1
ATOM 2118 C C . ASN A 1 262 ? -17.612 10.136 10.886 1.00 84.75 262 ASN A C 1
ATOM 2120 O O . ASN A 1 262 ? -18.593 9.774 11.533 1.00 84.75 262 ASN A O 1
ATOM 2124 N N . ARG A 1 263 ? -16.442 9.484 10.926 1.00 84.25 263 ARG A N 1
ATOM 2125 C CA . ARG A 1 263 ? -16.250 8.276 11.723 1.00 84.25 263 ARG A CA 1
ATOM 2126 C C . ARG A 1 263 ? -16.358 8.549 13.222 1.00 84.25 263 ARG A C 1
ATOM 2128 O O . ARG A 1 263 ? -16.993 7.764 13.915 1.00 84.25 263 ARG A O 1
ATOM 2135 N N . VAL A 1 264 ? -15.819 9.664 13.721 1.00 86.38 264 VAL A N 1
ATOM 2136 C CA . VAL A 1 264 ? -16.018 10.097 15.117 1.00 86.38 264 VAL A CA 1
ATOM 2137 C C . VAL A 1 264 ? -17.503 10.239 15.429 1.00 86.38 264 VAL A C 1
ATOM 2139 O O . VAL A 1 264 ? -17.958 9.638 16.394 1.00 86.38 264 VAL A O 1
ATOM 2142 N N . LEU A 1 265 ? -18.272 10.943 14.592 1.00 83.69 265 LEU A N 1
ATOM 2143 C CA . LEU A 1 265 ? -19.712 11.132 14.816 1.00 83.69 265 LEU A CA 1
ATOM 2144 C C . LEU A 1 265 ? -20.464 9.794 14.890 1.00 83.69 265 LEU A C 1
ATOM 2146 O O . LEU A 1 265 ? -21.311 9.600 15.762 1.00 83.69 265 LEU A O 1
ATOM 2150 N N . GLU A 1 266 ? -20.143 8.847 14.005 1.00 82.94 266 GLU A N 1
ATOM 2151 C CA . GLU A 1 266 ? -20.702 7.491 14.053 1.00 82.94 266 GLU A CA 1
ATOM 2152 C C . GLU A 1 266 ? -20.352 6.769 15.360 1.00 82.94 266 GLU A C 1
ATOM 2154 O O . GLU A 1 266 ? -21.219 6.155 15.988 1.00 82.94 266 GLU A O 1
ATOM 2159 N N . LEU A 1 267 ? -19.085 6.834 15.771 1.00 80.81 267 LEU A N 1
ATOM 2160 C CA . LEU A 1 267 ? -18.576 6.154 16.958 1.00 80.81 267 LEU A CA 1
ATOM 2161 C C . LEU A 1 267 ? -19.091 6.785 18.258 1.00 80.81 267 LEU A C 1
ATOM 2163 O O . LEU A 1 267 ? -19.404 6.050 19.188 1.00 80.81 267 LEU A O 1
ATOM 2167 N N . GLU A 1 268 ? -19.254 8.105 18.323 1.00 81.44 268 GLU A N 1
ATOM 2168 C CA . GLU A 1 268 ? -19.837 8.812 19.468 1.00 81.44 268 GLU A CA 1
ATOM 2169 C C . GLU A 1 268 ? -21.309 8.435 19.660 1.00 81.44 268 GLU A C 1
ATOM 2171 O O . GLU A 1 268 ? -21.722 8.098 20.770 1.00 81.44 268 GLU A O 1
ATOM 2176 N N . ILE A 1 269 ? -22.101 8.381 18.579 1.00 76.12 269 ILE A N 1
ATOM 2177 C CA . ILE A 1 269 ? -23.491 7.890 18.639 1.00 76.12 269 ILE A CA 1
ATOM 2178 C C . ILE A 1 269 ? -23.541 6.480 19.239 1.00 76.12 269 ILE A C 1
ATOM 2180 O O . ILE A 1 269 ? -24.451 6.162 20.009 1.00 76.12 269 ILE A O 1
ATOM 2184 N N . LEU A 1 270 ? -22.580 5.626 18.882 1.00 70.12 270 LEU A N 1
ATOM 2185 C CA . LEU A 1 270 ? -22.472 4.267 19.405 1.00 70.12 270 LEU A CA 1
ATOM 2186 C C . LEU A 1 270 ? -21.985 4.241 20.859 1.00 70.12 270 LEU A C 1
ATOM 2188 O O . LEU A 1 270 ? -22.522 3.463 21.641 1.00 70.12 270 LEU A O 1
ATOM 2192 N N . PHE A 1 271 ? -21.048 5.111 21.241 1.00 68.19 271 PHE A N 1
ATOM 2193 C CA . PHE A 1 271 ? -20.533 5.238 22.608 1.00 68.19 271 PHE A CA 1
ATOM 2194 C C . PHE A 1 271 ? -21.648 5.552 23.614 1.00 68.19 271 PHE A C 1
ATOM 2196 O O . PHE A 1 271 ? -21.654 5.028 24.726 1.00 68.19 271 PHE A O 1
ATOM 2203 N N . TYR A 1 272 ? -22.641 6.351 23.212 1.00 66.94 272 TYR A N 1
ATOM 2204 C CA . TYR A 1 272 ? -23.790 6.684 24.057 1.00 66.94 272 TYR A CA 1
ATOM 2205 C C . TYR A 1 272 ? -24.912 5.627 24.059 1.00 66.94 272 TYR A C 1
ATOM 2207 O O . TYR A 1 272 ? -25.871 5.754 24.829 1.00 66.94 272 TYR A O 1
ATOM 2215 N N . ARG A 1 273 ? -24.834 4.566 23.240 1.00 65.25 273 ARG A N 1
ATOM 2216 C CA . ARG A 1 273 ? -25.794 3.451 23.309 1.00 65.25 273 ARG A CA 1
ATOM 2217 C C . ARG A 1 273 ? -25.438 2.529 24.475 1.00 65.25 273 ARG A C 1
ATOM 2219 O O . ARG A 1 273 ? -24.284 2.177 24.680 1.00 65.25 273 ARG A O 1
ATOM 2226 N N . LYS A 1 274 ? -26.450 2.100 25.239 1.00 62.16 274 LYS A N 1
ATOM 2227 C CA . LYS A 1 274 ? -26.259 1.112 26.313 1.00 62.16 274 LYS A CA 1
ATOM 2228 C C . LYS A 1 274 ? -25.690 -0.188 25.738 1.00 62.16 274 LYS A C 1
ATOM 2230 O O . LYS A 1 274 ? -26.220 -0.695 24.749 1.00 62.16 274 LYS A O 1
ATOM 2235 N N . GLU A 1 275 ? -24.670 -0.730 26.403 1.00 67.75 275 GLU A N 1
ATOM 2236 C CA . GLU A 1 275 ? -24.110 -2.048 26.092 1.00 67.75 275 GLU A CA 1
ATOM 2237 C C . GLU A 1 275 ? -25.215 -3.108 26.028 1.00 67.75 275 GLU A C 1
ATOM 2239 O O . GLU A 1 275 ? -26.078 -3.192 26.911 1.00 67.75 275 GLU A O 1
ATOM 2244 N N . VAL A 1 276 ? -25.162 -3.952 24.999 1.00 75.88 276 VAL A N 1
ATOM 2245 C CA . VAL A 1 276 ? -26.051 -5.110 24.886 1.00 75.88 276 VAL A CA 1
ATOM 2246 C C . VAL A 1 276 ? -25.300 -6.325 25.404 1.00 75.88 276 VAL A C 1
ATOM 2248 O O . VAL A 1 276 ? -24.302 -6.739 24.817 1.00 75.88 276 VAL A O 1
ATOM 2251 N N . LYS A 1 277 ? -25.767 -6.904 26.511 1.00 80.81 277 LYS A N 1
ATOM 2252 C CA . LYS A 1 277 ? -25.225 -8.172 27.011 1.00 80.81 277 LYS A CA 1
ATOM 2253 C C . LYS A 1 277 ? -25.648 -9.299 26.078 1.00 80.81 277 LYS A C 1
ATOM 2255 O O . LYS A 1 277 ? -26.808 -9.350 25.694 1.00 80.81 277 LYS A O 1
ATOM 2260 N N . ALA A 1 278 ? -24.720 -10.186 25.751 1.00 82.19 278 ALA A N 1
ATOM 2261 C CA . ALA A 1 278 ? -24.959 -11.341 24.898 1.00 82.19 278 ALA A CA 1
ATOM 2262 C C . ALA A 1 278 ? -24.092 -12.530 25.340 1.00 82.19 278 ALA A C 1
ATOM 2264 O O . ALA A 1 278 ? -23.231 -12.397 26.219 1.00 82.19 278 ALA A O 1
ATOM 2265 N N . LYS A 1 279 ? -24.311 -13.705 24.747 1.00 81.31 279 LYS A N 1
ATOM 2266 C CA . LYS A 1 279 ? -23.493 -14.903 24.973 1.00 81.31 279 LYS A CA 1
ATOM 2267 C C . LYS A 1 279 ? -22.978 -15.483 23.668 1.00 81.31 279 LYS A C 1
ATOM 2269 O O . LYS A 1 279 ? -23.646 -15.431 22.642 1.00 81.31 279 LYS A O 1
ATOM 2274 N N . ILE A 1 280 ? -21.795 -16.074 23.724 1.00 76.75 280 ILE A N 1
ATOM 2275 C CA . ILE A 1 280 ? -21.220 -16.793 22.587 1.00 76.75 280 ILE A CA 1
ATOM 2276 C C . ILE A 1 280 ? -21.850 -18.176 22.495 1.00 76.75 280 ILE A C 1
ATOM 2278 O O . ILE A 1 280 ? -21.929 -18.893 23.497 1.00 76.75 280 ILE A O 1
ATOM 2282 N N . ARG A 1 281 ? -22.281 -18.563 21.292 1.00 77.75 281 ARG A N 1
ATOM 2283 C CA . ARG A 1 281 ? -22.941 -19.850 21.064 1.00 77.75 281 ARG A CA 1
ATOM 2284 C C . ARG A 1 281 ? -22.017 -21.026 21.443 1.00 77.75 281 ARG A C 1
ATOM 2286 O O . ARG A 1 281 ? -20.835 -21.007 21.101 1.00 77.75 281 ARG A O 1
ATOM 2293 N N . PRO A 1 282 ? -22.535 -22.089 22.093 1.00 55.88 282 PRO A N 1
ATOM 2294 C CA . PRO A 1 282 ? -21.720 -23.215 22.573 1.00 55.88 282 PRO A CA 1
ATOM 2295 C C . PRO A 1 282 ? -21.074 -24.077 21.478 1.00 55.88 282 PRO A C 1
ATOM 2297 O O . PRO A 1 282 ? -20.143 -24.817 21.762 1.00 55.88 282 PRO A O 1
ATOM 2300 N N . GLN A 1 283 ? -21.567 -24.022 20.238 1.00 55.81 283 GLN A N 1
ATOM 2301 C CA . GLN A 1 283 ? -21.152 -24.929 19.154 1.00 55.81 283 GLN A CA 1
ATOM 2302 C C . GLN A 1 283 ? -19.984 -24.395 18.315 1.00 55.81 283 GLN A C 1
ATOM 2304 O O . GLN A 1 283 ? -19.682 -24.930 17.253 1.00 55.81 283 GLN A O 1
ATOM 2309 N N . VAL A 1 284 ? -19.346 -23.316 18.765 1.00 49.25 284 VAL A N 1
ATOM 2310 C CA . VAL A 1 284 ? -18.461 -22.525 17.921 1.00 49.25 284 VAL A CA 1
ATOM 2311 C C . VAL A 1 284 ? -17.071 -22.466 18.551 1.00 49.25 284 VAL A C 1
ATOM 2313 O O . VAL A 1 284 ? -16.895 -21.910 19.628 1.00 49.25 284 VAL A O 1
ATOM 2316 N N . SER A 1 285 ? -16.057 -23.087 17.951 1.00 40.66 285 SER A N 1
ATOM 2317 C CA . SER A 1 285 ? -14.651 -22.923 18.360 1.00 40.66 285 SER A CA 1
ATOM 2318 C C . SER A 1 285 ? -14.177 -21.537 17.914 1.00 40.66 285 SER A C 1
ATOM 2320 O O . SER A 1 285 ? -13.815 -21.352 16.758 1.00 40.66 285 SER A O 1
ATOM 2322 N N . VAL A 1 286 ? -14.289 -20.529 18.779 1.00 49.72 286 VAL A N 1
ATOM 2323 C CA . VAL A 1 286 ? -14.236 -19.120 18.352 1.00 49.72 286 VAL A CA 1
ATOM 2324 C C . VAL A 1 286 ? -12.801 -18.599 18.368 1.00 49.72 286 VAL A C 1
ATOM 2326 O O . VAL A 1 286 ? -12.394 -17.875 19.268 1.00 49.72 286 VAL A O 1
ATOM 2329 N N . VAL A 1 287 ? -12.060 -18.949 17.317 1.00 40.50 287 VAL A N 1
ATOM 2330 C CA . VAL A 1 287 ? -11.008 -18.095 16.756 1.00 40.50 287 VAL A CA 1
ATOM 2331 C C . VAL A 1 287 ? -11.655 -17.401 15.561 1.00 40.50 287 VAL A C 1
ATOM 2333 O O . VAL A 1 287 ? -11.725 -18.002 14.492 1.00 40.50 287 VAL A O 1
ATOM 2336 N N . TYR A 1 288 ? -12.184 -16.183 15.725 1.00 48.78 288 TYR A N 1
ATOM 2337 C CA . TYR A 1 288 ? -12.739 -15.456 14.578 1.00 48.78 288 TYR A CA 1
ATOM 2338 C C . TYR A 1 288 ? -11.930 -14.243 14.183 1.00 48.78 288 TYR A C 1
ATOM 2340 O O . TYR A 1 288 ? -11.515 -13.399 14.976 1.00 48.78 288 TYR A O 1
ATOM 2348 N N . THR A 1 289 ? -11.740 -14.221 12.879 1.00 44.44 289 THR A N 1
ATOM 2349 C CA . THR A 1 289 ? -10.945 -13.321 12.088 1.00 44.44 289 THR A CA 1
ATOM 2350 C C . THR A 1 289 ? -11.933 -12.497 11.277 1.00 44.44 289 THR A C 1
ATOM 2352 O O . THR A 1 289 ? -12.656 -13.039 10.448 1.00 44.44 289 THR A O 1
ATOM 2355 N N . TYR A 1 290 ? -11.988 -11.178 11.485 1.00 41.78 290 TYR A N 1
ATOM 2356 C CA . TYR A 1 290 ? -12.523 -10.315 10.425 1.00 41.78 290 TYR A CA 1
ATOM 2357 C C . TYR A 1 290 ? -11.768 -10.688 9.133 1.00 41.78 290 TYR A C 1
ATOM 2359 O O . TYR A 1 290 ? -10.548 -10.889 9.230 1.00 41.78 290 TYR A O 1
ATOM 2367 N N . PRO A 1 291 ? -12.425 -10.849 7.967 1.00 38.69 291 PRO A N 1
ATOM 2368 C CA . PRO A 1 291 ? -11.792 -11.421 6.777 1.00 38.69 291 PRO A CA 1
ATOM 2369 C C . PRO A 1 291 ? -10.438 -10.751 6.505 1.00 38.69 291 PRO A C 1
ATOM 2371 O O . PRO A 1 291 ? -10.359 -9.535 6.322 1.00 38.69 291 PRO A O 1
ATOM 2374 N N . GLY A 1 292 ? -9.373 -11.561 6.552 1.00 39.78 292 GLY A N 1
ATOM 2375 C CA . GLY A 1 292 ? -7.979 -11.153 6.343 1.00 39.78 292 GLY A CA 1
ATOM 2376 C C . GLY A 1 292 ? -7.070 -11.073 7.584 1.00 39.78 292 GLY A C 1
ATOM 2377 O O . GLY A 1 292 ? -5.864 -10.986 7.412 1.00 39.78 292 GLY A O 1
ATOM 2378 N N . LYS A 1 293 ? -7.558 -11.131 8.831 1.00 47.91 293 LYS A N 1
ATOM 2379 C CA . LYS A 1 293 ? -6.717 -10.852 10.029 1.00 47.91 293 LYS A CA 1
ATOM 2380 C C . LYS A 1 293 ? -6.435 -12.067 10.909 1.00 47.91 293 LYS A C 1
ATOM 2382 O O . LYS A 1 293 ? -7.278 -12.942 11.015 1.00 47.91 293 LYS A O 1
ATOM 2387 N N . ARG A 1 294 ? -5.292 -12.100 11.613 1.00 40.28 294 ARG A N 1
ATOM 2388 C CA . ARG A 1 294 ? -5.063 -13.025 12.748 1.00 40.28 294 ARG A CA 1
ATOM 2389 C C . ARG A 1 294 ? -5.942 -12.628 13.951 1.00 40.28 294 ARG A C 1
ATOM 2391 O O . ARG A 1 294 ? -6.219 -11.438 14.113 1.00 40.28 294 ARG A O 1
ATOM 2398 N N . PRO A 1 295 ? -6.376 -13.586 14.791 1.00 43.34 295 PRO A N 1
ATOM 2399 C CA . PRO A 1 295 ? -7.202 -13.308 15.967 1.00 43.34 295 PRO A CA 1
ATOM 2400 C C . PRO A 1 295 ? -6.490 -12.340 16.913 1.00 43.34 295 PRO A C 1
ATOM 2402 O O . PRO A 1 295 ? -5.328 -12.549 17.256 1.00 43.34 295 PRO A O 1
ATOM 2405 N N . SER A 1 296 ? -7.180 -11.278 17.339 1.00 50.12 296 SER A N 1
ATOM 2406 C CA . SER A 1 296 ? -6.632 -10.396 18.370 1.00 50.12 296 SER A CA 1
ATOM 2407 C C . SER A 1 296 ? -6.838 -10.969 19.771 1.00 50.12 296 SER A C 1
ATOM 2409 O O . SER A 1 296 ? -5.980 -10.725 20.605 1.00 50.12 296 SER A O 1
ATOM 2411 N N . PHE A 1 297 ? -7.905 -11.748 20.024 1.00 55.50 297 PHE A N 1
ATOM 2412 C CA . PHE A 1 297 ? -8.154 -12.465 21.285 1.00 55.50 297 PHE A CA 1
ATOM 2413 C C . PHE A 1 297 ? -9.159 -13.618 21.102 1.00 55.50 297 PHE A C 1
ATOM 2415 O O . PHE A 1 297 ? -10.116 -13.474 20.342 1.00 55.50 297 PHE A O 1
ATOM 2422 N N . ASP A 1 298 ? -8.972 -14.719 21.837 1.00 60.72 298 ASP A N 1
ATOM 2423 C CA . ASP A 1 298 ? -9.905 -15.853 21.866 1.00 60.72 298 ASP A CA 1
ATOM 2424 C C . ASP A 1 298 ? -11.002 -15.613 22.907 1.00 60.72 298 ASP A C 1
ATOM 2426 O O . ASP A 1 298 ? -10.733 -15.592 24.114 1.00 60.72 298 ASP A O 1
ATOM 2430 N N . PHE A 1 299 ? -12.246 -15.463 22.453 1.00 68.00 299 PHE A N 1
ATOM 2431 C CA . PHE A 1 299 ? -13.395 -15.534 23.350 1.00 68.00 299 PHE A CA 1
ATOM 2432 C C . PHE A 1 299 ? -13.785 -16.993 23.593 1.00 68.00 299 PHE A C 1
ATOM 2434 O O . PHE A 1 299 ? -13.761 -17.822 22.681 1.00 68.00 299 PHE A O 1
ATOM 2441 N N . ARG A 1 300 ? -14.185 -17.330 24.822 1.00 70.12 300 ARG A N 1
ATOM 2442 C CA . ARG A 1 300 ? -14.543 -18.717 25.155 1.00 70.12 300 ARG A CA 1
ATOM 2443 C C . ARG A 1 300 ? -15.996 -19.022 24.792 1.00 70.12 300 ARG A C 1
ATOM 2445 O O . ARG A 1 300 ? -16.884 -18.182 24.915 1.00 70.12 300 ARG A O 1
ATOM 2452 N N . GLN A 1 301 ? -16.263 -20.267 24.403 1.00 75.12 301 GLN A N 1
ATOM 2453 C CA . GLN A 1 301 ? -17.631 -20.762 24.220 1.00 75.12 301 GLN A CA 1
ATOM 2454 C C . GLN A 1 301 ? -18.479 -20.516 25.471 1.00 75.12 301 GLN A C 1
ATOM 2456 O O . GLN A 1 301 ? -18.037 -20.769 26.593 1.00 75.12 301 GLN A O 1
ATOM 2461 N N . GLY A 1 302 ? -19.703 -20.018 25.280 1.00 74.81 302 GLY A N 1
ATOM 2462 C CA . GLY A 1 302 ? -20.611 -19.688 26.379 1.00 74.81 302 GLY A CA 1
ATOM 2463 C C . GLY A 1 302 ? -20.198 -18.464 27.204 1.00 74.81 302 GLY A C 1
ATOM 2464 O O . GLY A 1 302 ? -20.888 -18.127 28.173 1.00 74.81 302 GLY A O 1
ATOM 2465 N N . GLU A 1 303 ? -19.102 -17.783 26.851 1.00 80.38 303 GLU A N 1
ATOM 2466 C CA . GLU A 1 303 ? -18.693 -16.558 27.523 1.00 80.38 303 GLU A CA 1
ATOM 2467 C C . GLU A 1 303 ? -19.763 -15.479 27.346 1.00 80.38 303 GLU A C 1
ATOM 2469 O O . GLU A 1 303 ? -20.349 -15.302 26.275 1.00 80.38 303 GLU A O 1
ATOM 2474 N N . SER A 1 304 ? -20.047 -14.773 28.441 1.00 83.56 304 SER A N 1
ATOM 2475 C CA . SER A 1 304 ? -20.897 -13.587 28.389 1.00 83.56 304 SER A CA 1
ATOM 2476 C C . SER A 1 304 ? -20.059 -12.408 27.929 1.00 83.56 304 SER A C 1
ATOM 2478 O O . SER A 1 304 ? -19.029 -12.123 28.534 1.00 83.56 304 SER A O 1
ATOM 2480 N N . ILE A 1 305 ? -20.541 -11.714 26.912 1.00 83.62 305 ILE A N 1
ATOM 2481 C CA . ILE A 1 305 ? -19.878 -10.568 26.303 1.00 83.62 305 ILE A CA 1
ATOM 2482 C C . ILE A 1 305 ? -20.791 -9.344 26.361 1.00 83.62 305 ILE A C 1
ATOM 2484 O O . ILE A 1 305 ? -22.018 -9.468 26.411 1.00 83.62 305 ILE A O 1
ATOM 2488 N N . SER A 1 306 ? -20.196 -8.159 26.321 1.00 83.94 306 SER A N 1
ATOM 2489 C CA . SER A 1 306 ? -20.907 -6.919 26.006 1.00 83.94 306 SER A CA 1
ATOM 2490 C C . SER A 1 306 ? -20.666 -6.579 24.540 1.00 83.94 306 SER A C 1
ATOM 2492 O O . SER A 1 306 ? -19.525 -6.364 24.136 1.00 83.94 306 SER A O 1
ATOM 2494 N N . ILE A 1 307 ? -21.725 -6.519 23.734 1.00 83.19 307 ILE A N 1
ATOM 2495 C CA . ILE A 1 307 ? -21.653 -5.983 22.374 1.00 83.19 307 ILE A CA 1
ATOM 2496 C C . ILE A 1 307 ? -21.551 -4.462 22.485 1.00 83.19 307 ILE A C 1
ATOM 2498 O O . ILE A 1 307 ? -22.448 -3.810 23.025 1.00 83.19 307 ILE A O 1
ATOM 2502 N N . LEU A 1 308 ? -20.455 -3.923 21.956 1.00 76.94 308 LEU A N 1
ATOM 2503 C CA . LEU A 1 308 ? -20.167 -2.493 21.914 1.00 76.94 308 LEU A CA 1
ATOM 2504 C C . LEU A 1 308 ? -20.802 -1.858 20.671 1.00 76.94 308 LEU A C 1
ATOM 2506 O O . LEU A 1 308 ? -21.531 -0.880 20.775 1.00 76.94 308 LEU A O 1
ATOM 2510 N N . TYR A 1 309 ? -20.565 -2.437 19.490 1.00 78.50 309 TYR A N 1
ATOM 2511 C CA . TYR A 1 309 ? -21.202 -2.022 18.236 1.00 78.50 309 TYR A CA 1
ATOM 2512 C C . TYR A 1 309 ? -21.102 -3.107 17.161 1.00 78.50 309 TYR A C 1
ATOM 2514 O O . TYR A 1 309 ? -20.443 -4.128 17.348 1.00 78.50 309 TYR A O 1
ATOM 2522 N N . SER A 1 310 ? -21.767 -2.892 16.025 1.00 77.69 310 SER A N 1
ATOM 2523 C CA . SER A 1 310 ? -21.695 -3.760 14.849 1.00 77.69 310 SER A CA 1
ATOM 2524 C C . SER A 1 310 ? -21.083 -3.032 13.658 1.00 77.69 310 SER A C 1
ATOM 2526 O O . SER A 1 310 ? -21.383 -1.859 13.447 1.00 77.69 310 SER A O 1
ATOM 2528 N N . ASN A 1 311 ? -20.313 -3.738 12.838 1.00 72.81 311 ASN A N 1
ATOM 2529 C CA . ASN A 1 311 ? -19.810 -3.251 11.561 1.00 72.81 311 ASN A CA 1
ATOM 2530 C C . ASN A 1 311 ? -20.087 -4.284 10.463 1.00 72.81 311 ASN A C 1
ATOM 2532 O O . ASN A 1 311 ? -20.029 -5.487 10.718 1.00 72.81 311 ASN A O 1
ATOM 2536 N N . LYS A 1 312 ? -20.393 -3.825 9.248 1.00 72.62 312 LYS A N 1
ATOM 2537 C CA . LYS A 1 312 ? -20.511 -4.709 8.089 1.00 72.62 312 LYS A CA 1
ATOM 2538 C C . LYS A 1 312 ? -19.137 -4.834 7.440 1.00 72.62 312 LYS A C 1
ATOM 2540 O O . LYS A 1 312 ? -18.532 -3.835 7.060 1.00 72.62 312 LYS A O 1
ATOM 2545 N N . GLY A 1 313 ? -18.628 -6.055 7.363 1.00 63.62 313 GLY A N 1
ATOM 2546 C CA . GLY A 1 313 ? -17.342 -6.338 6.764 1.00 63.62 313 GLY A CA 1
ATOM 2547 C C . GLY A 1 313 ? -17.340 -6.155 5.248 1.00 63.62 313 GLY A C 1
ATOM 2548 O O . GLY A 1 313 ? -18.394 -6.097 4.610 1.00 63.62 313 GLY A O 1
ATOM 2549 N N . LYS A 1 314 ? -16.140 -6.079 4.657 1.00 56.06 314 LYS A N 1
ATOM 2550 C CA . LYS A 1 314 ? -15.968 -6.083 3.190 1.00 56.06 314 LYS A CA 1
ATOM 2551 C C . LYS A 1 314 ? -16.458 -7.387 2.543 1.00 56.06 314 LYS A C 1
ATOM 2553 O O . LYS A 1 314 ? -16.832 -7.386 1.378 1.00 56.06 314 LYS A O 1
ATOM 2558 N N . ASP A 1 315 ? -16.509 -8.465 3.319 1.00 60.44 315 ASP A N 1
ATOM 2559 C CA . ASP A 1 315 ? -17.139 -9.753 2.995 1.00 60.44 315 ASP A CA 1
ATOM 2560 C C . ASP A 1 315 ? -18.679 -9.703 2.965 1.00 60.44 315 ASP A C 1
ATOM 2562 O O . ASP A 1 315 ? -19.334 -10.691 2.641 1.00 60.44 315 ASP A O 1
ATOM 2566 N N . GLY A 1 316 ? -19.279 -8.568 3.329 1.00 70.31 316 GLY A N 1
ATOM 2567 C CA . GLY A 1 316 ? -20.720 -8.410 3.460 1.00 70.31 316 GLY A CA 1
ATOM 2568 C C . GLY A 1 316 ? -21.306 -9.005 4.744 1.00 70.31 316 GLY A C 1
ATOM 2569 O O . GLY A 1 316 ? -22.513 -8.862 4.962 1.00 70.31 316 GLY A O 1
ATOM 2570 N N . LEU A 1 317 ? -20.485 -9.615 5.603 1.00 75.00 317 LEU A N 1
ATOM 2571 C CA . LEU A 1 317 ? -20.903 -10.193 6.876 1.00 75.00 317 LEU A CA 1
ATOM 2572 C C . LEU A 1 317 ? -21.037 -9.117 7.953 1.00 75.00 317 LEU A C 1
ATOM 2574 O O . LEU A 1 317 ? -20.472 -8.031 7.854 1.00 75.00 317 LEU A O 1
ATOM 2578 N N . VAL A 1 318 ? -21.798 -9.405 9.007 1.00 78.88 318 VAL A N 1
ATOM 2579 C CA . VAL A 1 318 ? -21.946 -8.491 10.145 1.00 78.88 318 VAL A CA 1
ATOM 2580 C C . VAL A 1 318 ? -21.079 -8.980 11.291 1.00 78.88 318 VAL A C 1
ATOM 2582 O O . VAL A 1 318 ? -21.215 -10.112 11.745 1.00 78.88 318 VAL A O 1
ATOM 2585 N N . TRP A 1 319 ? -20.225 -8.097 11.784 1.00 80.06 319 TRP A N 1
ATOM 2586 C CA . TRP A 1 319 ? -19.291 -8.342 12.869 1.00 80.06 319 TRP A CA 1
ATOM 2587 C C . TRP A 1 319 ? -19.677 -7.495 14.077 1.00 80.06 319 TRP A C 1
ATOM 2589 O O . TRP A 1 319 ? -19.997 -6.316 13.933 1.00 80.06 319 TRP A O 1
ATOM 2599 N N . PHE A 1 320 ? -19.647 -8.074 15.271 1.00 80.75 320 PHE A N 1
ATOM 2600 C CA . PHE A 1 320 ? -19.799 -7.364 16.532 1.00 80.75 320 PHE A CA 1
ATOM 2601 C C . PHE A 1 320 ? -18.438 -7.078 17.146 1.00 80.75 320 PHE A C 1
ATOM 2603 O O . PHE A 1 320 ? -17.618 -7.979 17.315 1.00 80.75 320 PHE A O 1
ATOM 2610 N N . LYS A 1 321 ? -18.220 -5.823 17.530 1.00 79.12 321 LYS A N 1
ATOM 2611 C CA . LYS A 1 321 ? -17.180 -5.473 18.485 1.00 79.12 321 LYS A CA 1
ATOM 2612 C C . LYS A 1 321 ? -17.687 -5.867 19.859 1.00 79.12 321 LYS A C 1
ATOM 2614 O O . LYS A 1 321 ? -18.726 -5.370 20.296 1.00 79.12 321 LYS A O 1
ATOM 2619 N N . ALA A 1 322 ? -16.978 -6.762 20.522 1.00 79.75 322 ALA A N 1
ATOM 2620 C CA . ALA A 1 322 ? -17.390 -7.320 21.793 1.00 79.75 322 ALA A CA 1
ATOM 2621 C C . ALA A 1 322 ? -16.314 -7.113 22.853 1.00 79.75 322 ALA A C 1
ATOM 2623 O O . ALA A 1 322 ? -15.120 -7.155 22.558 1.00 79.75 322 ALA A O 1
ATOM 2624 N N . LYS A 1 323 ? -16.756 -6.909 24.092 1.00 78.44 323 LYS A N 1
ATOM 2625 C CA . LYS A 1 323 ? -15.919 -6.894 25.286 1.00 78.44 323 LYS A CA 1
ATOM 2626 C C . LYS A 1 323 ? -16.174 -8.161 26.097 1.00 78.44 323 LYS A C 1
ATOM 2628 O O . LYS A 1 323 ? -17.321 -8.441 26.451 1.00 78.44 323 LYS A O 1
ATOM 2633 N N . GLY A 1 324 ? -15.114 -8.914 26.366 1.00 77.69 324 GLY A N 1
ATOM 2634 C CA . GLY A 1 324 ? -15.142 -10.113 27.202 1.00 77.69 324 GLY A CA 1
ATOM 2635 C C . GLY A 1 324 ? -15.243 -9.769 28.685 1.00 77.69 324 GLY A C 1
ATOM 2636 O O . GLY A 1 324 ? -15.099 -8.608 29.088 1.00 77.69 324 GLY A O 1
ATOM 2637 N N . LYS A 1 325 ? -15.460 -10.782 29.531 1.00 76.75 325 LYS A N 1
ATOM 2638 C CA . LYS A 1 325 ? -15.511 -10.568 30.993 1.00 76.75 325 LYS A CA 1
ATOM 2639 C C . LYS A 1 325 ? -14.183 -10.087 31.568 1.00 76.75 325 LYS A C 1
ATOM 2641 O O . LYS A 1 325 ? -14.178 -9.380 32.570 1.00 76.75 325 LYS A O 1
ATOM 2646 N N . ASP A 1 326 ? -13.076 -10.470 30.943 1.00 70.44 326 ASP A N 1
ATOM 2647 C CA . ASP A 1 326 ? -11.724 -10.048 31.314 1.00 70.44 326 ASP A CA 1
ATOM 2648 C C . ASP A 1 326 ? -11.395 -8.611 30.865 1.00 70.44 326 ASP A C 1
ATOM 2650 O O . ASP A 1 326 ? -10.282 -8.130 31.063 1.00 70.44 326 ASP A O 1
ATOM 2654 N N . GLY A 1 327 ? -12.370 -7.913 30.275 1.00 71.12 327 GLY A N 1
ATOM 2655 C CA . GLY A 1 327 ? -12.244 -6.540 29.817 1.00 71.12 327 GLY A CA 1
ATOM 2656 C C . GLY A 1 327 ? -11.583 -6.394 28.451 1.00 71.12 327 GLY A C 1
ATOM 2657 O O . GLY A 1 327 ? -11.548 -5.274 27.940 1.00 71.12 327 GLY A O 1
ATOM 2658 N N . LYS A 1 328 ? -11.106 -7.487 27.842 1.00 70.25 328 LYS A N 1
ATOM 2659 C CA . LYS A 1 328 ? -10.508 -7.454 26.508 1.00 70.25 328 LYS A CA 1
ATOM 2660 C C . LYS A 1 328 ? -11.562 -7.215 25.445 1.00 70.25 328 LYS A C 1
ATOM 2662 O O . LYS A 1 328 ? -12.716 -7.614 25.591 1.00 70.25 328 LYS A O 1
ATOM 2667 N N . ILE A 1 329 ? -11.145 -6.566 24.367 1.00 73.75 329 ILE A N 1
ATOM 2668 C CA . ILE A 1 329 ? -12.018 -6.186 23.265 1.00 73.75 329 ILE A CA 1
ATOM 2669 C C . ILE A 1 329 ? -11.550 -6.901 21.999 1.00 73.75 329 ILE A C 1
ATOM 2671 O O . ILE A 1 329 ? -10.358 -6.980 21.714 1.00 73.75 329 ILE A O 1
ATOM 2675 N N . GLY A 1 330 ? -12.499 -7.422 21.231 1.00 72.94 330 GLY A N 1
ATOM 2676 C CA . GLY A 1 330 ? -12.242 -8.130 19.984 1.00 72.94 330 GLY A CA 1
ATOM 2677 C C . GLY A 1 330 ? -13.444 -8.077 19.051 1.00 72.94 330 GLY A C 1
ATOM 2678 O O . GLY A 1 330 ? -14.466 -7.463 19.364 1.00 72.94 330 GLY A O 1
ATOM 2679 N N . TRP A 1 331 ? -13.312 -8.717 17.895 1.00 76.12 331 TRP A N 1
ATOM 2680 C CA . TRP A 1 331 ? -14.400 -8.880 16.936 1.00 76.12 331 TRP A CA 1
ATOM 2681 C C . TRP A 1 331 ? -14.933 -10.310 16.974 1.00 76.12 331 TRP A C 1
ATOM 2683 O O . TRP A 1 331 ? -14.162 -11.258 17.076 1.00 76.12 331 TRP A O 1
ATOM 2693 N N . ILE A 1 332 ? -16.250 -10.455 16.872 1.00 75.94 332 ILE A N 1
ATOM 2694 C CA . ILE A 1 332 ? -16.944 -11.739 16.766 1.00 75.94 332 ILE A CA 1
ATOM 2695 C C . ILE A 1 332 ? -18.003 -11.655 15.670 1.00 75.94 332 ILE A C 1
ATOM 2697 O O . ILE A 1 332 ? -18.641 -10.616 15.499 1.00 75.94 332 ILE A O 1
ATOM 2701 N N . LEU A 1 333 ? -18.191 -12.723 14.902 1.00 78.56 333 LEU A N 1
ATOM 2702 C CA . LEU A 1 333 ? -19.202 -12.749 13.854 1.00 78.56 333 LEU A CA 1
ATOM 2703 C C . LEU A 1 333 ? -20.603 -12.718 14.484 1.00 78.56 333 LEU A C 1
ATOM 2705 O O . LEU A 1 333 ? -20.877 -13.402 15.470 1.00 78.56 333 LEU A O 1
ATOM 2709 N N . ALA A 1 334 ? -21.516 -11.924 13.922 1.00 81.81 334 ALA A N 1
ATOM 2710 C CA . ALA A 1 334 ? -22.840 -11.730 14.510 1.00 81.81 334 ALA A CA 1
ATOM 2711 C C . ALA A 1 334 ? -23.659 -13.025 14.615 1.00 81.81 334 ALA A C 1
ATOM 2713 O O . ALA A 1 334 ? -24.498 -13.148 15.507 1.00 81.81 334 ALA A O 1
ATOM 2714 N N . THR A 1 335 ? -23.413 -13.993 13.728 1.00 82.75 335 THR A N 1
ATOM 2715 C CA . THR A 1 335 ? -24.070 -15.309 13.731 1.00 82.75 335 THR A CA 1
ATOM 2716 C C . THR A 1 335 ? -23.647 -16.196 14.900 1.00 82.75 335 THR A C 1
ATOM 2718 O O . THR A 1 335 ? -24.394 -17.104 15.263 1.00 82.75 335 THR A O 1
ATOM 2721 N N . ASP A 1 336 ? -22.502 -15.911 15.522 1.00 79.50 336 ASP A N 1
ATOM 2722 C CA . ASP A 1 336 ? -21.935 -16.711 16.615 1.00 79.50 336 ASP A CA 1
ATOM 2723 C C . ASP A 1 336 ? -22.375 -16.216 17.994 1.00 79.50 336 ASP A C 1
ATOM 2725 O O . ASP A 1 336 ? -22.020 -16.792 19.025 1.00 79.50 336 ASP A O 1
ATOM 2729 N N . VAL A 1 337 ? -23.180 -15.155 18.018 1.00 79.06 337 VAL A N 1
ATOM 2730 C CA . VAL A 1 337 ? -23.680 -14.524 19.231 1.00 79.06 337 VAL A CA 1
ATOM 2731 C C . VAL A 1 337 ? -25.170 -14.813 19.398 1.00 79.06 337 VAL A C 1
ATOM 2733 O O . VAL A 1 337 ? -25.974 -14.712 18.470 1.00 79.06 337 VAL A O 1
ATOM 2736 N N . GLU A 1 338 ? -25.542 -15.200 20.610 1.00 81.56 338 GLU A N 1
ATOM 2737 C CA . GLU A 1 338 ? -26.913 -15.321 21.089 1.00 81.56 338 GLU A CA 1
ATOM 2738 C C . GLU A 1 338 ? -27.223 -14.079 21.934 1.00 81.56 338 GLU A C 1
ATOM 2740 O O . GLU A 1 338 ? -26.522 -13.798 22.911 1.00 81.56 338 GLU A O 1
ATOM 2745 N N . LYS A 1 339 ? -28.203 -13.285 21.488 1.00 68.12 339 LYS A N 1
ATOM 2746 C CA . LYS A 1 339 ? -28.620 -12.048 22.162 1.00 68.12 339 LYS A CA 1
ATOM 2747 C C 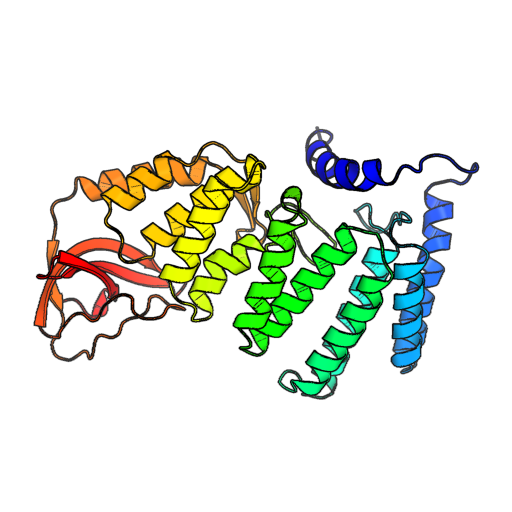. LYS A 1 339 ? -29.488 -12.336 23.374 1.00 68.12 339 LYS A C 1
ATOM 2749 O O . LYS A 1 339 ? -30.390 -13.190 23.240 1.00 68.12 339 LYS A O 1
#

Secondary structure (DSSP, 8-state):
--SSTHHHHHHHHHHHHGGG-----SS--HHHHHHHHHHHHHHHHHHHHTT-HHHHHHHHHHHHHH-TT-EEEETTEEEEHHHHHHHHHHHHHHHHHHHTT-TT-HHHHHHHHHHHHHHHHH---HHHHHHHHHHHHHHHHHTT-HHHHHHHHHHHHHH-TTTSSS----SS--S-THHHHHHTHHHHTT--HHHHHHHHHHHHHH---HHHHHHHHHHHHHHHHHTT--HHHHHHHHHT----EEEETTTTEEEEHHHHHHHHHHHHHHHTSPPEEEEE-TT------STT---S--PPTT-EEEEEEEEE-TTS-EEEEEE-TTS-EEEEEGGGEE-

Radius of gyration: 23.95 Å; chains: 1; bounding box: 50×51×65 Å

pLDDT: mean 71.77, std 17.06, range [24.55, 94.38]